Protein AF-A0A9D9GB42-F1 (afd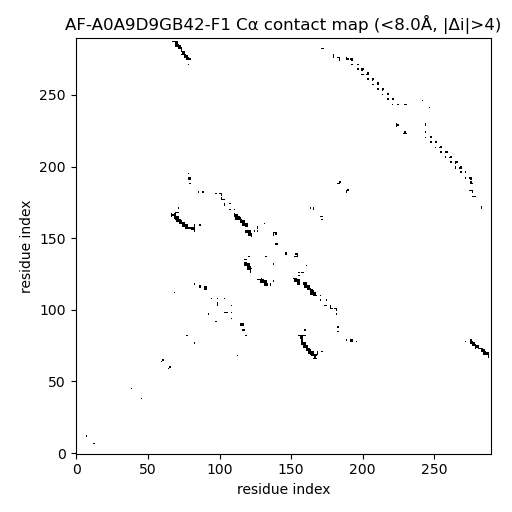b_monomer)

pLDDT: mean 78.69, std 16.22, range [30.72, 94.5]

Foldseek 3Di:
DDPPPPPQPPVNVVVVVVVVVVVVVVVVVVVVVVVVVVCVVPVVVVVVVVVVVVVVVVVCCVVPNAQQFWKKKFKKFFPFQACVVLQVCQVPDDLVVLCVVLVPDPVLSVQWPGKHKWWAWDLPLPPDGPDTCPPCPQDDPPPDPPVVVPDSGDTRRTMIMMITGGSDPVSVVVVVVSSQVVCLPDPVLQVSLVVVLVVLVVVLVVLVVVLVVLVVVLVVLVVCVVVVNFDDDPDDDDDDCPDSVNVNVVSVVSNVVSVVVSVVSVVVNVVSVCGRMDTPTDIDIDRPPD

Secondary structure (DSSP, 8-state):
---------HHHHHHHHHHHHHHHHHHHHHHHHHHHHHHHHTHHHHHHHHHHHHHHHHHHHHHHTT---EEEEEEEEE-SSSTHHHHHHHHT--HHHHHHHHT--HHHHHHEEEEEEEEEEESSSSS---EEETT-TTPPPTT-TTTTTT-S-EEEEEEEEEEEEES-GGGHHHHHHHHHHHHHT-HHHHHHHHHHHHHHHHHHHHHHHHHHHHHHHHHHHHHHHHTT------SSS------HHHHHHHHHHHHHHHHHHHHHHHHHHHHHTT-SEE--SPPEEE----

Sequence (290 aa):
MNEQRKDLGLLDLLVVCWNFLVKIFLIAIDVAAWCLRMLWQKKWVMLLCVVIALALSVLDYKKNGNTVAAKAGFAVNTYSKKPYFSIEVIRNLDMDEFAQATGLSEEEKNAIISINPYYVIDLNDDATIEFIDYKEQYKMEVDDEEAEERNYNVWATKVFYVEMNLRDKEVAPAVRQALVDYLNASPVMQTAWETNKVFVQGCIDALESEFRKIDSLQNIALNKEEAGTGFIETRRGTTSTYGSGTFIQVLSWDKNRLKEMIYEHQLTMNDLNEGPIFCNTPISYSEDTR

Radius of gyration: 37.41 Å; Cα contacts (8 Å, |Δi|>4): 290; chains: 1; bounding box: 89×80×102 Å

Structure (mmCIF, N/CA/C/O backbone):
data_AF-A0A9D9GB42-F1
#
_entry.id   AF-A0A9D9GB42-F1
#
loop_
_atom_site.group_PDB
_atom_site.id
_atom_site.type_symbol
_atom_site.label_atom_id
_atom_site.label_alt_id
_atom_site.label_comp_id
_atom_site.label_asym_id
_atom_site.label_entity_id
_atom_site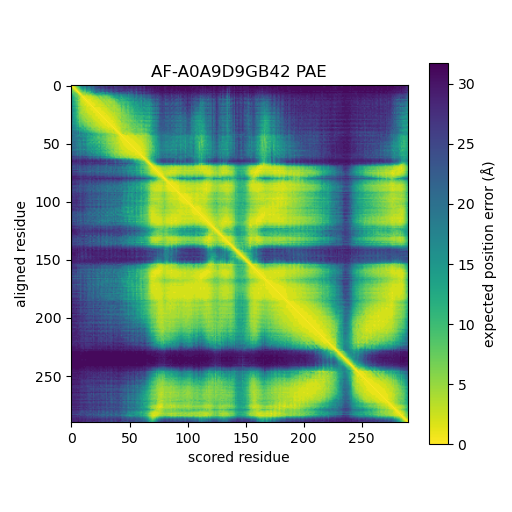.label_seq_id
_atom_site.pdbx_PDB_ins_code
_atom_site.Cartn_x
_atom_site.Cartn_y
_atom_site.Cartn_z
_atom_site.occupancy
_atom_site.B_iso_or_equiv
_atom_site.auth_seq_id
_atom_site.auth_comp_id
_atom_site.auth_asym_id
_atom_site.auth_atom_id
_atom_site.pdbx_PDB_model_num
ATOM 1 N N . MET A 1 1 ? 42.242 63.430 -36.592 1.00 42.00 1 MET A N 1
ATOM 2 C CA . MET A 1 1 ? 41.572 62.120 -36.733 1.00 42.00 1 MET A CA 1
ATOM 3 C C . MET A 1 1 ? 40.106 62.385 -37.012 1.00 42.00 1 MET A C 1
ATOM 5 O O . MET A 1 1 ? 39.378 62.655 -36.073 1.00 42.00 1 MET A O 1
ATOM 9 N N . ASN A 1 2 ? 39.695 62.402 -38.280 1.00 35.44 2 ASN A N 1
ATOM 10 C CA . ASN A 1 2 ? 38.279 62.501 -38.638 1.00 35.44 2 ASN A CA 1
ATOM 11 C C . ASN A 1 2 ? 37.856 61.153 -39.213 1.00 35.44 2 ASN A C 1
ATOM 13 O O . ASN A 1 2 ? 37.940 60.929 -40.418 1.00 35.44 2 ASN A O 1
ATOM 17 N N . GLU A 1 3 ? 37.448 60.242 -38.330 1.00 46.19 3 GLU A N 1
ATOM 18 C CA . GLU A 1 3 ? 36.622 59.107 -38.728 1.00 46.19 3 GLU A CA 1
ATOM 19 C C . GLU A 1 3 ? 35.275 59.671 -39.180 1.00 46.19 3 GLU A C 1
ATOM 21 O O . GLU A 1 3 ? 34.409 60.000 -38.370 1.00 46.19 3 GLU A O 1
ATOM 26 N N . GLN A 1 4 ? 35.106 59.828 -40.493 1.00 44.16 4 GLN A N 1
ATOM 27 C CA . GLN A 1 4 ? 33.783 59.975 -41.082 1.00 44.16 4 GLN A CA 1
ATOM 28 C C . GLN A 1 4 ? 33.030 58.663 -40.841 1.00 44.16 4 GLN A C 1
ATOM 30 O O . GLN A 1 4 ? 33.151 57.714 -41.617 1.00 44.16 4 GLN A O 1
ATOM 35 N N . ARG A 1 5 ? 32.264 58.590 -39.747 1.00 50.38 5 ARG A N 1
ATOM 36 C CA . ARG A 1 5 ? 31.228 57.568 -39.594 1.00 50.38 5 ARG A CA 1
ATOM 37 C C . ARG A 1 5 ? 30.192 57.830 -40.682 1.00 50.38 5 ARG A C 1
ATOM 39 O O . ARG A 1 5 ? 29.399 58.757 -40.587 1.00 50.38 5 ARG A O 1
ATOM 46 N N . LYS A 1 6 ? 30.277 57.056 -41.765 1.00 58.44 6 LYS A N 1
ATOM 47 C CA . LYS A 1 6 ? 29.202 56.939 -42.747 1.00 58.44 6 LYS A CA 1
ATOM 48 C C . LYS A 1 6 ? 28.018 56.324 -42.014 1.00 58.44 6 LYS A C 1
ATOM 50 O O . LYS A 1 6 ? 28.075 55.146 -41.664 1.00 58.44 6 LYS A O 1
ATOM 55 N N . ASP A 1 7 ? 26.986 57.121 -41.775 1.00 57.09 7 ASP A N 1
ATOM 56 C CA . ASP A 1 7 ? 25.695 56.620 -41.325 1.00 57.09 7 ASP A CA 1
ATOM 57 C C . ASP A 1 7 ? 25.168 55.673 -42.406 1.00 57.09 7 ASP A C 1
ATOM 59 O O . ASP A 1 7 ? 24.731 56.087 -43.481 1.00 57.09 7 ASP A O 1
ATOM 63 N N . LEU A 1 8 ? 25.318 54.374 -42.154 1.00 61.50 8 LEU A N 1
ATOM 64 C CA . LEU A 1 8 ? 24.762 53.326 -42.995 1.00 61.50 8 LEU A CA 1
ATOM 65 C C . LEU A 1 8 ? 23.243 53.445 -42.918 1.00 61.50 8 LEU A C 1
ATOM 67 O O . LEU A 1 8 ? 22.647 53.235 -41.860 1.00 61.50 8 LEU A O 1
ATOM 71 N N . GLY A 1 9 ? 22.619 53.795 -44.042 1.00 75.62 9 GLY A N 1
ATOM 72 C CA . GLY A 1 9 ? 21.169 53.790 -44.152 1.00 75.62 9 GLY A CA 1
ATOM 73 C C . GLY A 1 9 ? 20.621 52.396 -43.844 1.00 75.62 9 GLY A C 1
ATOM 74 O O . GLY A 1 9 ? 21.256 51.384 -44.145 1.00 75.62 9 GLY A O 1
ATOM 75 N N . LEU A 1 10 ? 19.418 52.332 -43.270 1.00 75.44 10 LEU A N 1
ATOM 76 C CA . LEU A 1 10 ? 18.764 51.071 -42.894 1.00 75.44 10 LEU A CA 1
ATOM 77 C C . LEU A 1 10 ? 18.701 50.067 -44.066 1.00 75.44 10 LEU A C 1
ATOM 79 O O . LEU A 1 10 ? 18.798 48.858 -43.869 1.00 75.44 10 LEU A O 1
ATOM 83 N N . LEU A 1 11 ? 18.583 50.587 -45.292 1.00 77.56 11 LEU A N 1
ATOM 84 C CA . LEU A 1 11 ? 18.568 49.810 -46.529 1.00 77.56 11 LEU A CA 1
ATOM 85 C C . LEU A 1 11 ? 19.928 49.149 -46.830 1.00 77.56 11 LEU A C 1
ATOM 87 O O . LEU A 1 11 ? 19.962 47.985 -47.218 1.00 77.56 11 LEU A O 1
ATOM 91 N N . ASP A 1 12 ? 21.042 49.850 -46.599 1.00 79.06 12 ASP A N 1
ATOM 92 C CA . ASP A 1 12 ? 22.390 49.302 -46.798 1.00 79.06 12 ASP A CA 1
ATOM 93 C C . ASP A 1 12 ? 22.703 48.225 -45.755 1.00 79.06 12 ASP A C 1
ATOM 95 O O . ASP A 1 12 ? 23.277 47.186 -46.087 1.00 79.06 12 ASP A O 1
ATOM 99 N N . LEU A 1 13 ? 22.262 48.420 -44.505 1.00 80.69 13 LEU A N 1
ATOM 100 C CA . LEU A 1 13 ? 22.374 47.400 -43.460 1.00 80.69 13 LEU A CA 1
ATOM 101 C C . LEU A 1 13 ? 21.598 46.129 -43.845 1.00 80.69 13 LEU A C 1
ATOM 103 O O . LEU A 1 13 ? 22.121 45.022 -43.722 1.00 80.69 13 LEU A O 1
ATOM 107 N N . LEU A 1 14 ? 20.378 46.284 -44.374 1.00 84.06 14 LEU A N 1
ATOM 108 C CA . LEU A 1 14 ? 19.544 45.168 -44.825 1.00 84.06 14 LEU A CA 1
ATOM 109 C C . LEU A 1 14 ? 20.206 44.387 -45.972 1.00 84.06 14 LEU A C 1
ATOM 111 O O . LEU A 1 14 ? 20.221 43.156 -45.952 1.00 84.06 14 LEU A O 1
ATOM 115 N N . VAL A 1 15 ? 20.803 45.083 -46.944 1.00 85.88 15 VAL A N 1
ATOM 116 C CA . VAL A 1 15 ? 21.516 44.457 -48.071 1.00 85.88 15 VAL A CA 1
ATOM 117 C C . VAL A 1 15 ? 22.768 43.715 -47.595 1.00 85.88 15 VAL A C 1
ATOM 119 O O . VAL A 1 15 ? 23.043 42.606 -48.058 1.00 85.88 15 VAL A O 1
ATOM 122 N N . VAL A 1 16 ? 23.513 44.273 -46.637 1.00 85.94 16 VAL A N 1
ATOM 123 C CA . VAL A 1 16 ? 24.675 43.600 -46.035 1.00 85.94 16 VAL A CA 1
ATOM 124 C C . VAL A 1 16 ? 24.248 42.341 -45.272 1.00 85.94 16 VAL A C 1
ATOM 126 O O . VAL A 1 16 ? 24.858 41.287 -45.461 1.00 85.94 16 VAL A O 1
ATOM 129 N N . CYS A 1 17 ? 23.173 42.407 -44.479 1.00 85.56 17 CYS A N 1
ATOM 130 C CA . CYS A 1 17 ? 22.618 41.247 -43.777 1.00 85.56 17 CYS A CA 1
ATOM 131 C C . CYS A 1 17 ? 22.124 40.163 -44.745 1.00 85.56 17 CYS A C 1
ATOM 133 O O . CYS A 1 17 ? 22.417 38.983 -44.546 1.00 85.56 17 CYS A O 1
ATOM 135 N N . TRP A 1 18 ? 21.431 40.546 -45.820 1.00 89.75 18 TRP A N 1
ATOM 136 C CA . TRP A 1 18 ? 20.963 39.608 -46.840 1.00 89.75 18 TRP A CA 1
ATOM 137 C C . TRP A 1 18 ? 22.128 38.907 -47.546 1.00 89.75 18 TRP A C 1
ATOM 139 O O . TRP A 1 18 ? 22.151 37.683 -47.653 1.00 89.75 18 TRP A O 1
ATOM 149 N N . ASN A 1 19 ? 23.152 39.659 -47.949 1.00 90.00 19 ASN A N 1
ATOM 150 C CA . ASN A 1 19 ? 24.344 39.092 -48.580 1.00 90.00 19 ASN A CA 1
ATOM 151 C C . ASN A 1 19 ? 25.122 38.163 -47.637 1.00 90.00 19 ASN A C 1
ATOM 153 O O . ASN A 1 19 ? 25.710 37.178 -48.088 1.00 90.00 19 ASN A O 1
ATOM 157 N N . PHE A 1 20 ? 25.127 38.451 -46.335 1.00 88.75 20 PHE A N 1
ATOM 158 C CA . PHE A 1 20 ? 25.717 37.571 -45.330 1.00 88.75 20 PHE A CA 1
ATOM 159 C C . PHE A 1 20 ? 24.925 36.263 -45.182 1.00 88.75 20 PHE A C 1
ATOM 161 O O . PHE A 1 20 ? 25.521 35.187 -45.213 1.00 88.75 20 PHE A O 1
ATOM 168 N N . LEU A 1 21 ? 23.591 36.336 -45.125 1.00 89.44 21 LEU A N 1
ATOM 169 C CA . LEU A 1 21 ? 22.714 35.160 -45.088 1.00 89.44 21 LEU A CA 1
ATOM 170 C C . LEU A 1 21 ? 22.868 34.281 -46.331 1.00 89.44 21 LEU A C 1
ATOM 172 O O . LEU A 1 21 ? 23.025 33.069 -46.207 1.00 89.44 21 LEU A O 1
ATOM 176 N N . VAL A 1 22 ? 22.890 34.881 -47.524 1.00 91.31 22 VAL A N 1
ATOM 177 C CA . VAL A 1 22 ? 23.083 34.145 -48.781 1.00 91.31 22 VAL A CA 1
ATOM 178 C C . VAL A 1 22 ? 24.444 33.448 -48.802 1.00 91.31 22 VAL A C 1
ATOM 180 O O . VAL A 1 22 ? 24.533 32.292 -49.209 1.00 91.31 22 VAL A O 1
ATOM 183 N N . LYS A 1 23 ? 25.507 34.095 -48.307 1.00 91.06 23 LYS A N 1
ATOM 184 C CA . LYS A 1 23 ? 26.829 33.461 -48.192 1.00 91.06 23 LYS A CA 1
ATOM 185 C C . LYS A 1 23 ? 26.823 32.274 -47.233 1.00 91.06 23 LYS A C 1
ATOM 187 O O . LYS A 1 23 ? 27.365 31.231 -47.583 1.00 91.06 23 LYS A O 1
ATOM 192 N N . ILE A 1 24 ? 26.199 32.407 -46.061 1.00 90.12 24 ILE A N 1
ATOM 193 C CA . ILE A 1 24 ? 26.060 31.291 -45.112 1.00 90.12 24 ILE A CA 1
ATOM 194 C C . ILE A 1 24 ? 25.290 30.137 -45.755 1.00 90.12 24 ILE A C 1
ATOM 196 O O . ILE A 1 24 ? 25.705 28.986 -45.648 1.00 90.12 24 ILE A O 1
ATOM 200 N N . PHE A 1 25 ? 24.199 30.442 -46.455 1.00 91.94 25 PHE A N 1
ATOM 201 C CA . PHE A 1 25 ? 23.380 29.440 -47.124 1.00 91.94 25 PHE A CA 1
ATOM 202 C C . PHE A 1 25 ? 24.153 28.688 -48.217 1.00 91.94 25 PHE A C 1
ATOM 204 O O . PHE A 1 25 ? 24.091 27.463 -48.282 1.00 91.94 25 PHE A O 1
ATOM 211 N N . LEU A 1 26 ? 24.941 29.393 -49.032 1.00 92.06 26 LEU A N 1
ATOM 212 C CA . LEU A 1 26 ? 25.788 28.766 -50.051 1.00 92.06 26 LEU A CA 1
ATOM 213 C C . LEU A 1 26 ? 26.872 27.874 -49.430 1.00 92.06 26 LEU A C 1
ATOM 215 O O . LEU A 1 26 ? 27.064 26.750 -49.884 1.00 92.06 26 LEU A O 1
ATOM 219 N N . ILE A 1 27 ? 27.514 28.323 -48.345 1.00 91.75 27 ILE A N 1
ATOM 220 C CA . ILE A 1 27 ? 28.483 27.504 -47.601 1.00 91.75 27 ILE A CA 1
ATOM 221 C C . ILE A 1 27 ? 27.808 26.244 -47.043 1.00 91.75 27 ILE A C 1
ATOM 223 O O . ILE A 1 27 ? 28.376 25.157 -47.121 1.00 91.75 27 ILE A O 1
ATOM 227 N N . ALA A 1 28 ? 26.588 26.363 -46.513 1.00 90.25 28 ALA A N 1
ATOM 228 C CA . ALA A 1 28 ? 25.832 25.219 -46.012 1.00 90.25 28 ALA A CA 1
ATOM 229 C C . ALA A 1 28 ? 25.520 24.203 -47.125 1.00 90.25 28 ALA A C 1
ATOM 231 O O . ALA A 1 28 ? 25.648 22.998 -46.900 1.00 90.25 28 ALA A O 1
ATOM 232 N N . ILE A 1 29 ? 25.175 24.670 -48.331 1.00 92.31 29 ILE A N 1
ATOM 233 C CA . ILE A 1 29 ? 24.977 23.804 -49.502 1.00 92.31 29 ILE A CA 1
ATOM 234 C C . ILE A 1 29 ? 26.280 23.103 -49.895 1.00 92.31 29 ILE A C 1
ATOM 236 O O . ILE A 1 29 ? 26.264 21.895 -50.131 1.00 92.31 29 ILE A O 1
ATOM 240 N N . ASP A 1 30 ? 27.405 23.817 -49.930 1.00 90.56 30 ASP A N 1
ATOM 241 C CA . ASP A 1 30 ? 28.702 23.229 -50.281 1.00 90.56 30 ASP A CA 1
ATOM 242 C C . ASP A 1 30 ? 29.147 22.176 -49.260 1.00 90.56 30 ASP A C 1
ATOM 244 O O . ASP A 1 30 ? 29.606 21.094 -49.637 1.00 90.56 30 ASP A O 1
ATOM 248 N N . VAL A 1 31 ? 28.945 22.441 -47.966 1.00 90.00 31 VAL A N 1
ATOM 249 C CA . VAL A 1 31 ? 29.202 21.467 -46.895 1.00 90.00 31 VAL A CA 1
ATOM 250 C C . VAL A 1 31 ? 28.286 20.253 -47.043 1.00 90.00 31 VAL A C 1
ATOM 252 O O . VAL A 1 31 ? 28.762 19.120 -46.977 1.00 90.00 31 VAL A O 1
ATOM 255 N N . ALA A 1 32 ? 26.992 20.454 -47.308 1.00 87.44 32 ALA A N 1
ATOM 256 C CA . ALA A 1 32 ? 26.051 19.357 -47.524 1.00 87.44 32 ALA A CA 1
ATOM 257 C C . ALA A 1 32 ? 26.438 18.504 -48.744 1.00 87.44 32 ALA A C 1
ATOM 259 O O . ALA A 1 32 ? 26.455 17.274 -48.662 1.00 87.44 32 ALA A O 1
ATOM 260 N N . ALA A 1 33 ? 26.817 19.136 -49.857 1.00 87.94 33 ALA A N 1
ATOM 261 C CA . ALA A 1 33 ? 27.277 18.456 -51.064 1.00 87.94 33 ALA A CA 1
ATOM 262 C C . ALA A 1 33 ? 28.581 17.679 -50.823 1.00 87.94 33 ALA A C 1
ATOM 264 O O . ALA A 1 33 ? 28.743 16.561 -51.320 1.00 87.94 33 ALA A O 1
ATOM 265 N N . TRP A 1 34 ? 29.504 18.238 -50.036 1.00 88.31 34 TRP A N 1
ATOM 266 C CA . TRP A 1 34 ? 30.731 17.559 -49.632 1.00 88.31 34 TRP A CA 1
ATOM 267 C C . TRP A 1 34 ? 30.446 16.340 -48.745 1.00 88.31 34 TRP A C 1
ATOM 269 O O . TRP A 1 34 ? 30.959 15.254 -49.027 1.00 88.31 34 TRP A O 1
ATOM 279 N N . CYS A 1 35 ? 29.557 16.470 -47.756 1.00 83.25 35 CYS A N 1
ATOM 280 C CA . CYS A 1 35 ? 29.091 15.359 -46.925 1.00 83.25 35 CYS A CA 1
ATOM 281 C C . CYS A 1 35 ? 28.433 14.253 -47.766 1.00 83.25 35 CYS A C 1
ATOM 283 O O . CYS A 1 35 ? 28.763 13.081 -47.602 1.00 83.25 35 CYS A O 1
ATOM 285 N N . LEU A 1 36 ? 27.573 14.608 -48.726 1.00 84.12 36 LEU A N 1
ATOM 286 C CA . LEU A 1 36 ? 26.949 13.663 -49.661 1.00 84.12 36 LEU A CA 1
ATOM 287 C C . LEU A 1 36 ? 27.983 12.912 -50.514 1.00 84.12 36 LEU A C 1
ATOM 289 O O . LEU A 1 36 ? 27.885 11.694 -50.674 1.00 84.12 36 LEU A O 1
ATOM 293 N N . ARG A 1 37 ? 29.011 13.604 -51.025 1.00 86.06 37 ARG A N 1
ATOM 294 C CA . ARG A 1 37 ? 30.109 12.957 -51.770 1.00 86.06 37 ARG A CA 1
ATOM 295 C C . ARG A 1 37 ? 30.926 12.018 -50.883 1.00 86.06 37 ARG A C 1
ATOM 297 O O . ARG A 1 37 ? 31.238 10.910 -51.318 1.00 86.06 37 ARG A O 1
ATOM 304 N N . MET A 1 38 ? 31.243 12.429 -49.655 1.00 81.75 38 MET A N 1
ATOM 305 C CA . MET A 1 38 ? 31.921 11.594 -48.652 1.00 81.75 38 MET A CA 1
ATOM 306 C C . MET A 1 38 ? 31.117 10.321 -48.348 1.00 81.75 38 MET A C 1
ATOM 308 O O . MET A 1 38 ? 31.665 9.217 -48.404 1.00 81.75 38 MET A O 1
ATOM 312 N N . LEU A 1 39 ? 29.809 10.461 -48.108 1.00 80.19 39 LEU A N 1
ATOM 313 C CA . LEU A 1 39 ? 28.895 9.343 -47.857 1.00 80.19 39 LEU A CA 1
ATOM 314 C C . LEU A 1 39 ? 28.855 8.369 -49.042 1.00 80.19 39 LEU A C 1
ATOM 316 O O . LEU A 1 39 ? 28.918 7.156 -48.845 1.00 80.19 39 LEU A O 1
ATOM 320 N N . TRP A 1 40 ? 28.832 8.884 -50.275 1.00 81.44 40 TRP A N 1
ATOM 321 C CA . TRP A 1 40 ? 28.844 8.056 -51.483 1.00 81.44 40 TRP A CA 1
ATOM 322 C C . TRP A 1 40 ? 30.159 7.288 -51.665 1.00 81.44 40 TRP A C 1
ATOM 324 O O . TRP A 1 40 ? 30.160 6.089 -51.955 1.00 81.44 40 TRP A O 1
ATOM 334 N N . GLN A 1 41 ? 31.298 7.956 -51.459 1.00 84.44 41 GLN A N 1
ATOM 335 C CA . GLN A 1 41 ? 32.620 7.329 -51.563 1.00 84.44 41 GLN A CA 1
ATOM 336 C C . GLN A 1 41 ? 32.832 6.241 -50.504 1.00 84.44 41 GLN A C 1
ATOM 338 O O . GLN A 1 41 ? 33.533 5.259 -50.753 1.00 84.44 41 GLN A O 1
ATOM 343 N N . LYS A 1 42 ? 32.208 6.388 -49.332 1.00 88.12 42 LYS A N 1
ATOM 344 C CA . LYS A 1 42 ? 32.298 5.447 -48.209 1.00 88.12 42 LYS A CA 1
ATOM 345 C C . LYS A 1 42 ? 31.008 4.646 -48.005 1.00 88.12 42 LYS A C 1
ATOM 347 O O . LYS A 1 42 ? 30.721 4.229 -46.885 1.00 88.12 42 LYS A O 1
ATOM 352 N N . LYS A 1 43 ? 30.273 4.352 -49.087 1.00 85.00 43 LYS A N 1
ATOM 353 C CA . LYS A 1 43 ? 28.995 3.609 -49.058 1.00 85.00 43 LYS A CA 1
ATOM 354 C C . LYS A 1 43 ? 29.026 2.323 -48.222 1.00 85.00 43 LYS A C 1
ATOM 356 O O . LYS A 1 43 ? 28.070 2.028 -47.517 1.00 85.00 43 LYS A O 1
ATOM 361 N N . TRP A 1 44 ? 30.142 1.595 -48.245 1.00 88.56 44 TRP A N 1
ATOM 362 C CA . TRP A 1 44 ? 30.316 0.361 -47.473 1.00 88.56 44 TRP A CA 1
ATOM 363 C C . TRP A 1 44 ? 30.458 0.595 -45.966 1.00 88.56 44 TRP A C 1
ATOM 365 O O . TRP A 1 44 ? 29.925 -0.183 -45.184 1.00 88.56 44 TRP A O 1
ATOM 375 N N . VAL A 1 45 ? 31.125 1.677 -45.554 1.00 85.88 45 VAL A N 1
ATOM 376 C CA . VAL A 1 45 ? 31.241 2.055 -44.135 1.00 85.88 45 VAL A CA 1
ATOM 377 C C . VAL A 1 45 ? 29.875 2.484 -43.604 1.00 85.88 45 VAL A C 1
ATOM 379 O O . VAL A 1 45 ? 29.476 2.062 -42.527 1.00 85.88 45 VAL A O 1
ATOM 382 N N . MET A 1 46 ? 29.124 3.252 -44.398 1.00 84.62 46 MET A N 1
ATOM 383 C CA . MET A 1 46 ? 27.752 3.644 -44.068 1.00 84.62 46 MET A CA 1
ATOM 384 C C . MET A 1 46 ? 26.833 2.427 -43.909 1.00 84.62 46 MET A C 1
ATOM 386 O O . MET A 1 46 ? 26.119 2.319 -42.918 1.00 84.62 46 MET A O 1
ATOM 390 N N . LEU A 1 47 ? 26.898 1.476 -44.846 1.00 88.50 47 LEU A N 1
ATOM 391 C CA . LEU A 1 47 ? 26.121 0.238 -44.775 1.00 88.50 47 LEU A CA 1
ATOM 392 C C . LEU A 1 47 ? 26.483 -0.578 -43.527 1.00 88.50 47 LEU A C 1
ATOM 394 O O . LEU A 1 47 ? 25.587 -1.051 -42.834 1.00 88.50 47 LEU A O 1
ATOM 398 N N . LEU A 1 48 ? 27.773 -0.679 -43.190 1.00 91.31 48 LEU A N 1
ATOM 399 C CA . LEU A 1 48 ? 28.227 -1.332 -41.962 1.00 91.31 48 LEU A CA 1
ATOM 400 C C . LEU A 1 48 ? 27.665 -0.642 -40.707 1.00 91.31 48 LEU A C 1
ATOM 402 O O . LEU A 1 48 ? 27.155 -1.324 -39.824 1.00 91.31 48 LEU A O 1
ATOM 406 N N . CYS A 1 49 ? 27.701 0.692 -40.637 1.00 88.62 49 CYS A N 1
ATOM 407 C CA . CYS A 1 49 ? 27.122 1.449 -39.524 1.00 88.62 49 CYS A CA 1
ATOM 408 C C . CYS A 1 49 ? 25.612 1.220 -39.388 1.00 88.62 49 CYS A C 1
ATOM 410 O O . CYS A 1 49 ? 25.135 1.038 -38.273 1.00 88.62 49 CYS A O 1
ATOM 412 N N . VAL A 1 50 ? 24.870 1.179 -40.500 1.00 91.44 50 VAL A N 1
ATOM 413 C CA . VAL A 1 50 ? 23.427 0.886 -40.489 1.00 91.44 50 VAL A CA 1
ATOM 414 C C . VAL A 1 50 ? 23.163 -0.530 -39.982 1.00 91.44 50 VAL A C 1
ATOM 416 O O . VAL A 1 50 ? 22.293 -0.717 -39.139 1.00 91.44 50 VAL A O 1
ATOM 419 N N . VAL A 1 51 ? 23.932 -1.525 -40.434 1.00 94.31 51 VAL A N 1
ATOM 420 C CA . VAL A 1 51 ? 23.789 -2.913 -39.963 1.00 94.31 51 VAL A CA 1
ATOM 421 C C . VAL A 1 51 ? 24.108 -3.027 -38.472 1.00 94.31 51 VAL A C 1
ATOM 423 O O . VAL A 1 51 ? 23.371 -3.691 -37.750 1.00 94.31 51 VAL A O 1
ATOM 426 N N . ILE A 1 52 ? 25.154 -2.352 -37.988 1.00 93.94 52 ILE A N 1
ATOM 427 C CA . ILE A 1 52 ? 25.490 -2.318 -36.557 1.00 93.94 52 ILE A CA 1
ATOM 428 C C . ILE A 1 52 ? 24.384 -1.621 -35.760 1.00 93.94 52 ILE A C 1
ATOM 430 O O . ILE A 1 52 ? 23.969 -2.140 -34.729 1.00 93.94 52 ILE A O 1
ATOM 434 N N . ALA A 1 53 ? 23.866 -0.488 -36.235 1.00 92.00 53 ALA A N 1
ATOM 435 C CA . ALA A 1 53 ? 22.776 0.227 -35.576 1.00 92.00 53 ALA A CA 1
ATOM 436 C C . ALA A 1 53 ? 21.495 -0.618 -35.514 1.00 92.00 53 ALA A C 1
ATOM 438 O O . ALA A 1 53 ? 20.851 -0.669 -34.471 1.00 92.00 53 ALA A O 1
ATOM 439 N N . LEU A 1 54 ? 21.161 -1.336 -36.590 1.00 92.44 54 LEU A N 1
ATOM 440 C CA . LEU A 1 54 ? 20.041 -2.278 -36.611 1.00 92.44 54 LEU A CA 1
ATOM 441 C C . LEU A 1 54 ? 20.280 -3.458 -35.666 1.00 92.44 54 LEU A C 1
ATOM 443 O O . LEU A 1 54 ? 19.374 -3.830 -34.932 1.00 92.44 54 LEU A O 1
ATOM 447 N N . ALA A 1 55 ? 21.488 -4.023 -35.631 1.00 91.31 55 ALA A N 1
ATOM 448 C CA . ALA A 1 55 ? 21.823 -5.106 -34.710 1.00 91.31 55 ALA A CA 1
ATOM 449 C C . ALA A 1 55 ? 21.717 -4.656 -33.244 1.00 91.31 55 ALA A C 1
ATOM 451 O O . ALA A 1 55 ? 21.121 -5.359 -32.433 1.00 91.31 55 ALA A O 1
ATOM 452 N N . LEU A 1 56 ? 22.231 -3.466 -32.915 1.00 89.38 56 LEU A N 1
ATOM 453 C CA . LEU A 1 56 ? 22.087 -2.865 -31.589 1.00 89.38 56 LEU A CA 1
ATOM 454 C C . LEU A 1 56 ? 20.621 -2.570 -31.264 1.00 89.38 56 LEU A C 1
ATOM 456 O O . LEU A 1 56 ? 20.185 -2.878 -30.164 1.00 89.38 56 LEU A O 1
ATOM 460 N N . SER A 1 57 ? 19.847 -2.054 -32.219 1.00 84.75 57 SER A N 1
ATOM 461 C CA . SER A 1 57 ? 18.417 -1.789 -32.043 1.00 84.75 57 SER A CA 1
ATOM 462 C C . SER A 1 57 ? 17.609 -3.071 -31.832 1.00 84.75 57 SER A C 1
ATOM 464 O O . SER A 1 57 ? 16.723 -3.087 -30.988 1.00 84.75 57 SER A O 1
ATOM 466 N N . VAL A 1 58 ? 17.931 -4.165 -32.527 1.00 85.56 58 VAL A N 1
ATOM 467 C CA . VAL A 1 58 ? 17.282 -5.472 -32.332 1.00 85.56 58 VAL A CA 1
ATOM 468 C C . VAL A 1 58 ? 17.683 -6.096 -30.998 1.00 85.56 58 VAL A C 1
ATOM 470 O O . VAL A 1 58 ? 16.843 -6.696 -30.335 1.00 85.56 58 VAL A O 1
ATOM 473 N N . LEU A 1 59 ? 18.943 -5.963 -30.579 1.00 83.38 59 LEU A N 1
ATOM 474 C CA . LEU A 1 59 ? 19.383 -6.412 -29.256 1.00 83.38 59 LEU A CA 1
ATOM 475 C C . LEU A 1 59 ? 18.698 -5.617 -28.143 1.00 83.38 59 LEU A C 1
ATOM 477 O O . LEU A 1 59 ? 18.240 -6.212 -27.171 1.00 83.38 59 LEU A O 1
ATOM 481 N N . ASP A 1 60 ? 18.582 -4.302 -28.312 1.00 78.50 60 ASP A N 1
ATOM 482 C CA . ASP A 1 60 ? 17.879 -3.431 -27.377 1.00 78.50 60 ASP A CA 1
ATOM 483 C C . ASP A 1 60 ? 16.380 -3.740 -27.355 1.00 78.50 60 ASP A C 1
ATOM 485 O O . ASP A 1 60 ? 15.812 -3.911 -26.289 1.00 78.50 60 ASP A O 1
ATOM 489 N N . TYR A 1 61 ? 15.755 -3.973 -28.510 1.00 72.31 61 TYR A N 1
ATOM 490 C CA . TYR A 1 61 ? 14.367 -4.429 -28.600 1.00 72.31 61 TYR A CA 1
ATOM 491 C C . TYR A 1 61 ? 14.170 -5.845 -28.038 1.00 72.31 61 TYR A C 1
ATOM 493 O O . TYR A 1 61 ? 13.132 -6.158 -27.483 1.00 72.31 61 TYR A O 1
ATOM 501 N N . LYS A 1 62 ? 15.150 -6.742 -28.108 1.00 68.81 62 LYS A N 1
ATOM 502 C CA . LYS A 1 62 ? 15.020 -8.058 -27.464 1.00 68.81 62 LYS A CA 1
ATOM 503 C C . LYS A 1 62 ? 15.180 -7.971 -25.942 1.00 68.81 62 LYS A C 1
ATOM 505 O O . LYS A 1 62 ? 14.634 -8.800 -25.222 1.00 68.81 62 LYS A O 1
ATOM 510 N N . LYS A 1 63 ? 15.948 -6.991 -25.460 1.00 62.47 63 LYS A N 1
ATOM 511 C CA . LYS A 1 63 ? 16.184 -6.750 -24.032 1.00 62.47 63 LYS A CA 1
ATOM 512 C C . LYS A 1 63 ? 15.072 -5.912 -23.382 1.00 62.47 63 LYS A C 1
ATOM 514 O O . LYS A 1 63 ? 14.708 -6.184 -22.243 1.00 62.47 63 LYS A O 1
ATOM 519 N N . ASN A 1 64 ? 14.543 -4.931 -24.112 1.00 56.41 64 ASN A N 1
ATOM 520 C CA . ASN A 1 64 ? 13.632 -3.885 -23.634 1.00 56.41 64 ASN A CA 1
ATOM 521 C C . ASN A 1 64 ? 12.309 -3.822 -24.419 1.00 56.41 64 ASN A C 1
ATOM 523 O O . ASN A 1 64 ? 11.394 -3.099 -24.034 1.00 56.41 64 ASN A O 1
ATOM 527 N N . GLY A 1 65 ? 12.211 -4.500 -25.561 1.00 48.62 65 GLY A N 1
ATOM 528 C CA . GLY A 1 65 ? 11.052 -4.437 -26.442 1.00 48.62 65 GLY A CA 1
ATOM 529 C C . GLY A 1 65 ? 9.926 -5.300 -25.908 1.00 48.62 65 GLY A C 1
ATOM 530 O O . GLY A 1 65 ? 10.044 -6.515 -25.767 1.00 48.62 65 GLY A O 1
ATOM 531 N N . ASN A 1 66 ? 8.821 -4.613 -25.654 1.00 50.53 66 ASN A N 1
ATOM 532 C CA . ASN A 1 66 ? 7.545 -5.125 -25.187 1.00 50.53 66 ASN A CA 1
ATOM 533 C C . ASN A 1 66 ? 7.549 -5.656 -23.761 1.00 50.53 66 ASN A C 1
ATOM 535 O O . ASN A 1 66 ? 7.273 -6.823 -23.507 1.00 50.53 66 ASN A O 1
ATOM 539 N N . THR A 1 67 ? 7.660 -4.726 -22.826 1.00 54.00 67 THR A N 1
ATOM 540 C CA . THR A 1 67 ? 6.700 -4.727 -21.726 1.00 54.00 67 THR A CA 1
ATOM 541 C C . THR A 1 67 ? 6.135 -3.324 -21.665 1.00 54.00 67 THR A C 1
ATOM 543 O O . THR A 1 67 ? 6.758 -2.432 -21.093 1.00 54.00 67 THR A O 1
ATOM 546 N N . VAL A 1 68 ? 5.005 -3.095 -22.341 1.00 56.44 68 VAL A N 1
ATOM 547 C CA . VAL A 1 68 ? 4.163 -1.949 -21.989 1.00 56.44 68 VAL A CA 1
ATOM 548 C C . VAL A 1 68 ? 3.898 -2.144 -20.507 1.00 56.44 68 VAL A C 1
ATOM 550 O O . VAL A 1 68 ? 3.266 -3.131 -20.139 1.00 56.44 68 VAL A O 1
ATOM 553 N N . ALA A 1 69 ? 4.506 -1.304 -19.671 1.00 66.12 69 ALA A N 1
ATOM 554 C CA . ALA A 1 69 ? 4.305 -1.394 -18.242 1.00 66.12 69 ALA A CA 1
ATOM 555 C C . ALA A 1 69 ? 2.821 -1.111 -18.013 1.00 66.12 69 ALA A C 1
ATOM 557 O O . ALA A 1 69 ? 2.361 0.018 -18.182 1.00 66.12 69 ALA A O 1
ATOM 558 N N . ALA A 1 70 ? 2.057 -2.155 -17.720 1.00 80.25 70 ALA A N 1
ATOM 559 C CA . ALA A 1 70 ? 0.704 -2.001 -17.251 1.00 80.25 70 ALA A CA 1
ATOM 560 C C . ALA A 1 70 ? 0.809 -1.360 -15.872 1.00 80.25 70 ALA A C 1
ATOM 562 O O . ALA A 1 70 ? 1.350 -1.953 -14.936 1.00 80.25 70 ALA A O 1
ATOM 563 N N . LYS A 1 71 ? 0.338 -0.121 -15.778 1.00 87.94 71 LYS A N 1
ATOM 564 C CA . LYS A 1 71 ? 0.197 0.578 -14.510 1.00 87.94 71 LYS A CA 1
ATOM 565 C C . LYS A 1 71 ? -1.107 0.140 -13.881 1.00 87.94 71 LYS A C 1
ATOM 567 O O . LYS A 1 71 ? -2.177 0.378 -14.446 1.00 87.94 71 LYS A O 1
ATOM 572 N N . ALA A 1 72 ? -0.990 -0.528 -12.746 1.00 89.94 72 ALA A N 1
ATOM 573 C CA . ALA A 1 72 ? -2.102 -0.996 -11.945 1.00 89.94 72 ALA A CA 1
ATOM 574 C C . ALA A 1 72 ? -2.079 -0.275 -10.598 1.00 89.94 72 ALA A C 1
ATOM 576 O O . ALA A 1 72 ? -1.063 -0.272 -9.912 1.00 89.94 72 ALA A O 1
ATOM 577 N N . GLY A 1 73 ? -3.193 0.333 -10.223 1.00 90.38 73 GLY A N 1
ATOM 578 C CA . GLY A 1 73 ? -3.333 1.111 -9.006 1.00 90.38 73 GLY A CA 1
ATOM 579 C C . GLY A 1 73 ? -4.440 0.588 -8.111 1.00 90.38 73 GLY A C 1
ATOM 580 O O . GLY A 1 73 ? -5.472 0.135 -8.602 1.00 90.38 73 GLY A O 1
ATOM 581 N N . PHE A 1 74 ? -4.252 0.644 -6.798 1.00 91.12 74 PHE A N 1
ATOM 582 C CA . PHE A 1 74 ? -5.311 0.340 -5.837 1.00 91.12 74 PHE A CA 1
ATOM 583 C C . PHE A 1 74 ? -5.047 1.026 -4.501 1.00 91.12 74 PHE A C 1
ATOM 585 O O . PHE A 1 74 ? -3.917 1.380 -4.167 1.00 91.12 74 PHE A O 1
ATOM 592 N N . ALA A 1 75 ? -6.109 1.211 -3.730 1.00 89.94 75 ALA A N 1
ATOM 593 C CA . ALA A 1 75 ? -6.030 1.774 -2.397 1.00 89.94 75 ALA A CA 1
ATOM 594 C C . ALA A 1 75 ? -6.064 0.688 -1.335 1.00 89.94 75 ALA A C 1
ATOM 596 O O . ALA A 1 75 ? -6.836 -0.271 -1.426 1.00 89.94 75 ALA A O 1
ATOM 597 N N . VAL A 1 76 ? -5.251 0.893 -0.312 1.00 89.50 76 VAL A N 1
ATOM 598 C CA . VAL A 1 76 ? -5.068 -0.016 0.804 1.00 89.50 76 VAL A CA 1
ATOM 599 C C . VAL A 1 76 ? -5.502 0.689 2.072 1.00 89.50 76 VAL A C 1
ATOM 601 O O . VAL A 1 76 ? -5.021 1.780 2.385 1.00 89.50 76 VAL A O 1
ATOM 604 N N . ASN A 1 77 ? -6.397 0.041 2.805 1.00 87.94 77 ASN A N 1
ATOM 605 C CA . ASN A 1 77 ? -6.816 0.497 4.115 1.00 87.94 77 ASN A CA 1
ATOM 606 C C . ASN A 1 77 ? -5.921 -0.129 5.187 1.00 87.94 77 ASN A C 1
ATOM 608 O O . ASN A 1 77 ? -5.543 -1.299 5.101 1.00 87.94 77 ASN A O 1
ATOM 612 N N . THR A 1 78 ? -5.596 0.653 6.209 1.00 85.12 78 THR A N 1
ATOM 613 C CA . THR A 1 78 ? -4.811 0.234 7.366 1.00 85.12 78 THR A CA 1
ATOM 614 C C . THR A 1 78 ? -5.428 0.754 8.650 1.00 85.12 78 THR A C 1
ATOM 616 O O . THR A 1 78 ? -5.828 1.912 8.751 1.00 85.12 78 THR A O 1
ATOM 619 N N . TYR A 1 79 ? -5.446 -0.100 9.671 1.00 75.44 79 TYR A N 1
ATOM 620 C CA . TYR A 1 79 ? -5.823 0.303 11.027 1.00 75.44 79 TYR A CA 1
ATOM 621 C C . TYR A 1 79 ? -4.633 0.747 11.878 1.00 75.44 79 TYR A C 1
ATOM 623 O O . TYR A 1 79 ? -4.798 1.031 13.064 1.00 75.44 79 TYR A O 1
ATOM 631 N N . SER A 1 80 ? -3.425 0.824 11.315 1.00 67.88 80 SER A N 1
ATOM 632 C CA . SER A 1 80 ? -2.302 1.445 12.015 1.00 67.88 80 SER A CA 1
ATOM 633 C C . SER A 1 80 ? -2.508 2.962 12.069 1.00 67.88 80 SER A C 1
ATOM 635 O O . SER A 1 80 ? -2.963 3.559 11.102 1.00 67.88 80 SER A O 1
ATOM 637 N N . LYS A 1 81 ? -2.175 3.603 13.201 1.00 59.59 81 LYS A N 1
ATOM 638 C CA . LYS A 1 81 ? -2.431 5.042 13.438 1.00 59.59 81 LYS A CA 1
ATOM 639 C C . LYS A 1 81 ? -1.847 5.985 12.372 1.00 59.59 81 LYS A C 1
ATOM 641 O O . LYS A 1 81 ? -2.213 7.155 12.371 1.00 59.59 81 LYS A O 1
ATOM 646 N N . LYS A 1 82 ? -0.930 5.509 11.521 1.00 68.50 82 LYS A N 1
ATOM 647 C CA . LYS A 1 82 ? -0.411 6.207 10.339 1.00 68.50 82 LYS A CA 1
ATOM 648 C C . LYS A 1 82 ? -0.010 5.174 9.279 1.00 68.50 82 LYS A C 1
ATOM 650 O O . LYS A 1 82 ? 0.710 4.235 9.631 1.00 68.50 82 LYS A O 1
ATOM 655 N N . PRO A 1 83 ? -0.315 5.389 7.984 1.00 77.38 83 PRO A N 1
ATOM 656 C CA . PRO A 1 83 ? 0.095 4.475 6.917 1.00 77.38 83 PRO A CA 1
ATOM 657 C C . PRO A 1 83 ? 1.616 4.427 6.718 1.00 77.38 83 PRO A C 1
ATOM 659 O O . PRO A 1 83 ? 2.111 3.520 6.055 1.00 77.38 83 PRO A O 1
ATOM 662 N N . TYR A 1 84 ? 2.356 5.357 7.336 1.00 80.94 84 TYR A N 1
ATOM 663 C CA . TYR A 1 84 ? 3.813 5.481 7.294 1.00 80.94 84 TYR A CA 1
ATOM 664 C C . TYR A 1 84 ? 4.551 4.141 7.398 1.00 80.94 84 TYR A C 1
ATOM 666 O O . TYR A 1 84 ? 5.410 3.858 6.573 1.00 80.94 84 TYR A O 1
ATOM 674 N N . PHE A 1 85 ? 4.209 3.291 8.374 1.00 81.88 85 PHE A N 1
ATOM 675 C CA . PHE A 1 85 ? 4.917 2.018 8.537 1.00 81.88 85 PHE A CA 1
ATOM 676 C C . PHE A 1 85 ? 4.667 1.071 7.360 1.00 81.88 85 PHE A C 1
ATOM 678 O O . PHE A 1 85 ? 5.607 0.477 6.844 1.00 81.88 85 PHE A O 1
ATOM 685 N N . SER A 1 86 ? 3.417 0.954 6.908 1.00 87.94 86 SER A N 1
ATOM 686 C CA . SER A 1 86 ? 3.062 0.108 5.760 1.00 87.94 86 SER A CA 1
ATOM 687 C C . SER A 1 86 ? 3.744 0.606 4.487 1.00 87.94 86 SER A C 1
ATOM 689 O O . SER A 1 86 ? 4.306 -0.179 3.732 1.00 87.94 86 SER A O 1
ATOM 691 N N . ILE A 1 87 ? 3.769 1.925 4.292 1.00 89.31 87 ILE A N 1
ATOM 692 C CA . ILE A 1 87 ? 4.454 2.584 3.180 1.00 89.31 87 ILE A CA 1
ATOM 693 C C . ILE A 1 87 ? 5.961 2.299 3.221 1.00 89.31 87 ILE A C 1
ATOM 695 O O . ILE A 1 87 ? 6.531 1.920 2.202 1.00 89.31 87 ILE A O 1
ATOM 699 N N . GLU A 1 88 ? 6.610 2.416 4.380 1.00 88.00 88 GLU A N 1
ATOM 700 C CA . GLU A 1 88 ? 8.040 2.117 4.520 1.00 88.00 88 GLU A CA 1
ATOM 701 C C . GLU A 1 88 ? 8.363 0.632 4.310 1.00 88.00 88 GLU A C 1
ATOM 703 O O . GLU A 1 88 ? 9.384 0.314 3.700 1.00 88.00 88 GLU A O 1
ATOM 708 N N . VAL A 1 89 ? 7.490 -0.289 4.731 1.00 88.69 89 VAL A N 1
ATOM 709 C CA . VAL A 1 89 ? 7.658 -1.722 4.433 1.00 88.69 89 VAL A CA 1
ATOM 710 C C . VAL A 1 89 ? 7.630 -1.971 2.925 1.00 88.69 89 VAL A C 1
ATOM 712 O O . VAL A 1 89 ? 8.471 -2.705 2.419 1.00 88.69 89 VAL A O 1
ATOM 715 N N . ILE A 1 90 ? 6.712 -1.333 2.194 1.00 91.81 90 ILE A N 1
ATOM 716 C CA . ILE A 1 90 ? 6.617 -1.491 0.735 1.00 91.81 90 ILE A CA 1
ATOM 717 C C . ILE A 1 90 ? 7.809 -0.822 0.026 1.00 91.81 90 ILE A C 1
ATOM 719 O O . ILE A 1 90 ? 8.332 -1.368 -0.940 1.00 91.81 90 ILE A O 1
ATOM 723 N N . ARG A 1 91 ? 8.284 0.339 0.498 1.00 91.38 91 ARG A N 1
ATOM 724 C CA . ARG A 1 91 ? 9.461 1.026 -0.082 1.00 91.38 91 ARG A CA 1
ATOM 725 C C . ARG A 1 91 ? 10.739 0.212 0.020 1.00 91.38 91 ARG A C 1
ATOM 727 O O . ARG A 1 91 ? 11.566 0.261 -0.884 1.00 91.38 91 ARG A O 1
ATOM 734 N N . ASN A 1 92 ? 10.893 -0.501 1.129 1.00 90.00 92 ASN A N 1
ATOM 735 C CA . ASN A 1 92 ? 12.056 -1.332 1.411 1.00 90.00 92 ASN A CA 1
ATOM 736 C C . ASN A 1 92 ? 11.803 -2.810 1.069 1.00 90.00 92 ASN A C 1
ATOM 738 O O . ASN A 1 92 ? 12.524 -3.678 1.556 1.00 90.00 92 ASN A O 1
ATOM 742 N N . LEU A 1 93 ? 10.769 -3.099 0.270 1.00 90.94 93 LEU A N 1
ATOM 743 C CA . LEU A 1 93 ? 10.367 -4.455 -0.073 1.00 90.94 93 LEU A CA 1
ATOM 744 C C . LEU A 1 93 ? 11.433 -5.127 -0.941 1.00 90.94 93 LEU A C 1
ATOM 746 O O . LEU A 1 93 ? 11.671 -4.727 -2.083 1.00 90.94 93 LEU A O 1
ATOM 750 N N . ASP A 1 94 ? 12.038 -6.183 -0.408 1.00 91.56 94 ASP A N 1
ATOM 751 C CA . ASP A 1 94 ? 12.865 -7.089 -1.191 1.00 91.56 94 ASP A CA 1
ATOM 752 C C . ASP A 1 94 ? 11.960 -8.051 -1.974 1.00 91.56 94 ASP A C 1
ATOM 754 O O . ASP A 1 94 ? 11.119 -8.742 -1.400 1.00 91.56 94 ASP A O 1
ATOM 758 N N . MET A 1 95 ? 12.097 -8.071 -3.302 1.00 89.00 95 MET A N 1
ATOM 759 C CA . MET A 1 95 ? 11.211 -8.856 -4.170 1.00 89.00 95 MET A CA 1
ATOM 760 C C . MET A 1 95 ? 11.440 -10.368 -4.057 1.00 89.00 95 MET A C 1
ATOM 762 O O . MET A 1 95 ? 10.513 -11.133 -4.328 1.00 89.00 95 MET A O 1
ATOM 766 N N . ASP A 1 96 ? 12.640 -10.812 -3.669 1.00 89.06 96 ASP A N 1
ATOM 767 C CA . ASP A 1 96 ? 12.931 -12.232 -3.467 1.00 89.06 96 ASP A CA 1
ATOM 768 C C . ASP A 1 96 ? 12.284 -12.716 -2.163 1.00 89.06 96 ASP A C 1
ATOM 770 O O . ASP A 1 96 ? 11.580 -13.730 -2.162 1.00 89.06 96 ASP A O 1
ATOM 774 N N . GLU A 1 97 ? 12.452 -11.955 -1.077 1.00 89.94 97 GLU A N 1
ATOM 775 C CA . GLU A 1 97 ? 11.798 -12.221 0.209 1.00 89.94 97 GLU A CA 1
ATOM 776 C C . GLU A 1 97 ? 10.272 -12.160 0.079 1.00 89.94 97 GLU A C 1
ATOM 778 O O . GLU A 1 97 ? 9.571 -13.066 0.531 1.00 89.94 97 GLU A O 1
ATOM 783 N N . PHE A 1 98 ? 9.754 -11.132 -0.597 1.00 91.62 98 PHE A N 1
ATOM 784 C CA . PHE A 1 98 ? 8.327 -10.957 -0.841 1.00 91.62 98 PHE A CA 1
ATOM 785 C C . PHE A 1 98 ? 7.722 -12.143 -1.594 1.00 91.62 98 PHE A C 1
ATOM 787 O O . PHE A 1 98 ? 6.712 -12.701 -1.157 1.00 91.62 98 PHE A O 1
ATOM 794 N N . ALA A 1 99 ? 8.341 -12.564 -2.701 1.00 90.44 99 ALA A N 1
ATOM 795 C CA . ALA A 1 99 ? 7.851 -13.692 -3.486 1.00 90.44 99 ALA A CA 1
ATOM 796 C C . ALA A 1 99 ? 7.893 -15.002 -2.686 1.00 90.44 99 ALA A C 1
ATOM 798 O O . ALA A 1 99 ? 6.937 -15.775 -2.721 1.00 90.44 99 ALA A O 1
ATOM 799 N N . GLN A 1 100 ? 8.956 -15.227 -1.905 1.00 90.38 100 GLN A N 1
ATOM 800 C CA . GLN A 1 100 ? 9.066 -16.406 -1.047 1.00 90.38 100 GLN A CA 1
ATOM 801 C C . GLN A 1 100 ? 8.012 -16.414 0.069 1.00 90.38 100 GLN A C 1
ATOM 803 O O . GLN A 1 100 ? 7.417 -17.458 0.341 1.00 90.38 100 GLN A O 1
ATOM 808 N N . ALA A 1 101 ? 7.780 -15.270 0.714 1.00 90.69 101 ALA A N 1
ATOM 809 C CA . ALA A 1 101 ? 6.832 -15.137 1.816 1.00 90.69 101 ALA A CA 1
ATOM 810 C C . ALA A 1 101 ? 5.374 -15.293 1.362 1.00 90.69 101 ALA A C 1
ATOM 812 O O . ALA A 1 101 ? 4.547 -15.808 2.113 1.00 90.69 101 ALA A O 1
ATOM 813 N N . THR A 1 102 ? 5.063 -14.867 0.138 1.00 91.56 102 THR A N 1
ATOM 814 C CA . THR A 1 102 ? 3.699 -14.879 -0.417 1.00 91.56 102 THR A CA 1
ATOM 815 C C . THR A 1 102 ? 3.411 -16.077 -1.316 1.00 91.56 102 THR A C 1
ATOM 817 O O . THR A 1 102 ? 2.253 -16.351 -1.622 1.00 91.56 102 THR A O 1
ATOM 820 N N . GLY A 1 103 ? 4.444 -16.820 -1.721 1.00 91.31 103 GLY A N 1
ATOM 821 C CA . GLY A 1 103 ? 4.313 -17.965 -2.618 1.00 91.31 103 GLY A CA 1
ATOM 822 C C . GLY A 1 103 ? 4.069 -17.587 -4.081 1.00 91.31 103 GLY A C 1
ATOM 823 O O . GLY A 1 103 ? 3.586 -18.431 -4.836 1.00 91.31 103 GLY A O 1
ATOM 824 N N . LEU A 1 104 ? 4.392 -16.352 -4.486 1.00 92.12 104 LEU A N 1
ATOM 825 C CA . LEU A 1 104 ? 4.339 -15.942 -5.890 1.00 92.12 104 LEU A CA 1
ATOM 826 C C . LEU A 1 104 ? 5.272 -16.814 -6.735 1.00 92.12 104 LEU A C 1
ATOM 828 O O . LEU A 1 104 ? 6.408 -17.106 -6.353 1.00 92.12 104 LEU A O 1
ATOM 832 N N . SER A 1 105 ? 4.799 -17.213 -7.912 1.00 91.81 105 SER A N 1
ATOM 833 C CA . SER A 1 105 ? 5.625 -17.937 -8.873 1.00 91.81 105 SER A CA 1
ATOM 834 C C . SER A 1 105 ? 6.739 -17.044 -9.428 1.00 91.81 105 SER A C 1
ATOM 836 O O . SER A 1 105 ? 6.630 -15.817 -9.473 1.00 91.81 105 SER A O 1
ATOM 838 N N . GLU A 1 106 ? 7.815 -17.661 -9.920 1.00 88.38 106 GLU A N 1
ATOM 839 C CA . GLU A 1 106 ? 8.895 -16.917 -10.580 1.00 88.38 106 GLU A CA 1
ATOM 840 C C . GLU A 1 106 ? 8.395 -16.142 -11.810 1.00 88.38 106 GLU A C 1
ATOM 842 O O . GLU A 1 106 ? 8.921 -15.077 -12.118 1.00 88.38 106 GLU A O 1
ATOM 847 N N . GLU A 1 107 ? 7.367 -16.628 -12.509 1.00 87.44 107 GLU A N 1
ATOM 848 C CA . GLU A 1 107 ? 6.762 -15.903 -13.632 1.00 87.44 107 GLU A CA 1
ATOM 849 C C . GLU A 1 107 ? 6.070 -14.617 -13.161 1.00 87.44 107 GLU A C 1
ATOM 851 O O . GLU A 1 107 ? 6.331 -13.545 -13.712 1.00 87.44 107 GLU A O 1
ATOM 856 N N . GLU A 1 108 ? 5.260 -14.696 -12.102 1.00 90.31 108 GLU A N 1
ATOM 857 C CA . GLU A 1 108 ? 4.559 -13.539 -11.532 1.00 90.31 108 GLU A CA 1
ATOM 858 C C . GLU A 1 108 ? 5.537 -12.520 -10.944 1.00 90.31 108 GLU A C 1
ATOM 860 O O . GLU A 1 108 ? 5.424 -11.324 -11.206 1.00 90.31 108 GLU A O 1
ATOM 865 N N . LYS A 1 109 ? 6.553 -12.990 -10.217 1.00 90.81 109 LYS A N 1
ATOM 866 C CA . LYS A 1 109 ? 7.630 -12.153 -9.681 1.00 90.81 109 LYS A CA 1
ATOM 867 C C . LYS A 1 109 ? 8.378 -11.416 -10.789 1.00 90.81 109 LYS A C 1
ATOM 869 O O . LYS A 1 109 ? 8.571 -10.207 -10.704 1.00 90.81 109 LYS A O 1
ATOM 874 N N . ASN A 1 110 ? 8.772 -12.116 -11.855 1.00 89.38 110 ASN A N 1
ATOM 875 C CA . ASN A 1 110 ? 9.477 -11.500 -12.981 1.00 89.38 110 ASN A CA 1
ATOM 876 C C . ASN A 1 110 ? 8.590 -10.530 -13.777 1.00 89.38 110 ASN A C 1
ATOM 878 O O . ASN A 1 110 ? 9.115 -9.664 -14.485 1.00 89.38 110 ASN A O 1
ATOM 882 N N . ALA A 1 111 ? 7.264 -10.650 -13.665 1.00 89.50 111 ALA A N 1
ATOM 883 C CA . ALA A 1 111 ? 6.324 -9.692 -14.227 1.00 89.50 111 ALA A CA 1
ATOM 884 C C . ALA A 1 111 ? 6.263 -8.377 -13.431 1.00 89.50 111 ALA A C 1
ATOM 886 O O . ALA A 1 111 ? 5.844 -7.365 -13.992 1.00 89.50 111 ALA A O 1
ATOM 887 N N . ILE A 1 112 ? 6.715 -8.336 -12.176 1.00 90.81 112 ILE A N 1
ATOM 888 C CA . ILE A 1 112 ? 6.743 -7.113 -11.366 1.00 90.81 112 ILE A CA 1
ATOM 889 C C . ILE A 1 112 ? 7.954 -6.259 -11.765 1.00 90.81 112 ILE A C 1
ATOM 891 O O . ILE A 1 112 ? 9.100 -6.696 -11.690 1.00 90.81 112 ILE A O 1
ATOM 895 N N . ILE A 1 113 ? 7.711 -5.018 -12.197 1.00 89.75 113 ILE A N 1
ATOM 896 C CA . ILE A 1 113 ? 8.768 -4.029 -12.470 1.00 89.75 113 ILE A CA 1
ATOM 897 C C . ILE A 1 113 ? 9.031 -3.199 -11.212 1.00 89.75 113 ILE A C 1
ATOM 899 O O . ILE A 1 113 ? 10.181 -3.003 -10.830 1.00 89.75 113 ILE A O 1
ATOM 903 N N . SER A 1 114 ? 7.970 -2.697 -10.576 1.00 91.00 114 SER A N 1
ATOM 904 C CA . SER A 1 114 ? 8.058 -1.961 -9.313 1.00 91.00 114 SER A CA 1
ATOM 905 C C . SER A 1 114 ? 6.720 -1.952 -8.583 1.00 91.00 114 SER A C 1
ATOM 907 O O . SER A 1 114 ? 5.670 -1.960 -9.226 1.00 91.00 114 SER A O 1
ATOM 909 N N . ILE A 1 115 ? 6.766 -1.828 -7.259 1.00 93.94 115 ILE A N 1
ATOM 910 C CA . ILE A 1 115 ? 5.609 -1.564 -6.398 1.00 93.94 115 ILE A CA 1
ATOM 911 C C . ILE A 1 115 ? 5.930 -0.291 -5.616 1.00 93.94 115 ILE A C 1
ATOM 913 O O . ILE A 1 115 ? 6.897 -0.261 -4.862 1.00 93.94 115 ILE A O 1
ATOM 917 N N . ASN A 1 116 ? 5.151 0.766 -5.826 1.00 94.12 116 ASN A N 1
ATOM 918 C CA . ASN A 1 116 ? 5.396 2.085 -5.257 1.00 94.12 116 ASN A CA 1
ATOM 919 C C . ASN A 1 116 ? 4.206 2.514 -4.389 1.00 94.12 116 ASN A C 1
ATOM 921 O O . ASN A 1 116 ? 3.086 2.616 -4.895 1.00 94.12 116 ASN A O 1
ATOM 925 N N . PRO A 1 117 ? 4.424 2.781 -3.094 1.00 93.81 117 PRO A N 1
ATOM 926 C CA . PRO A 1 117 ? 3.391 3.279 -2.202 1.00 93.81 117 PRO A CA 1
ATOM 927 C C . PRO A 1 117 ? 3.381 4.816 -2.158 1.00 93.81 117 PRO A C 1
ATOM 929 O O . PRO A 1 117 ? 4.431 5.465 -2.116 1.00 93.81 117 PRO A O 1
ATOM 932 N N . TYR A 1 118 ? 2.186 5.392 -2.089 1.00 91.56 118 TYR A N 1
ATOM 933 C CA . TYR A 1 118 ? 1.936 6.830 -2.063 1.00 91.56 118 TYR A CA 1
ATOM 934 C C . TYR A 1 118 ? 0.928 7.197 -0.980 1.00 91.56 118 TYR A C 1
ATOM 936 O O . TYR A 1 118 ? -0.010 6.451 -0.696 1.00 91.56 118 TYR A O 1
ATOM 944 N N . TYR A 1 119 ? 1.105 8.381 -0.400 1.00 88.75 119 TYR A N 1
ATOM 945 C CA . TYR A 1 119 ? 0.129 8.943 0.524 1.00 88.75 119 TYR A CA 1
ATOM 946 C C . TYR A 1 119 ? -1.099 9.434 -0.243 1.00 88.75 119 TYR A C 1
ATOM 948 O O . TYR A 1 119 ? -1.001 9.921 -1.372 1.00 88.75 119 TYR A O 1
ATOM 956 N N . VAL A 1 120 ? -2.258 9.300 0.387 1.00 86.81 120 VAL A N 1
ATOM 957 C CA . VAL A 1 120 ? -3.519 9.866 -0.094 1.00 86.81 120 VAL A CA 1
ATOM 958 C C . VAL A 1 120 ? -3.806 11.122 0.714 1.00 86.81 120 VAL A C 1
ATOM 960 O O . VAL A 1 120 ? -3.496 11.167 1.901 1.00 86.81 120 VAL A O 1
ATOM 963 N N . ILE A 1 121 ? -4.366 12.137 0.071 1.00 81.50 121 ILE A N 1
ATOM 964 C CA . ILE A 1 121 ? -4.896 13.330 0.726 1.00 81.50 121 ILE A CA 1
ATOM 965 C C . ILE A 1 121 ? -6.399 13.133 0.868 1.00 81.50 121 ILE A C 1
ATOM 967 O O . ILE A 1 121 ? -7.069 12.793 -0.111 1.00 81.50 121 ILE A O 1
ATOM 971 N N . ASP A 1 122 ? -6.884 13.360 2.080 1.00 73.56 122 ASP A N 1
ATOM 972 C CA . ASP A 1 122 ? -8.294 13.300 2.440 1.00 73.56 122 ASP A CA 1
ATOM 973 C C . ASP A 1 122 ? -8.668 14.645 3.072 1.00 73.56 122 ASP A C 1
ATOM 975 O O . ASP A 1 122 ? -8.201 14.969 4.166 1.00 73.56 122 ASP A O 1
ATOM 979 N N . LEU A 1 123 ? -9.427 15.474 2.346 1.00 70.56 123 LEU A N 1
ATOM 980 C CA . LEU A 1 123 ? -9.800 16.814 2.809 1.00 70.56 123 LEU A CA 1
ATOM 981 C C . LEU A 1 123 ? -10.918 16.783 3.860 1.00 70.56 123 LEU A C 1
ATOM 983 O O . LEU A 1 123 ? -11.072 17.757 4.598 1.00 70.56 123 LEU A O 1
ATOM 987 N N . ASN A 1 124 ? -11.707 15.703 3.920 1.00 67.19 124 ASN A N 1
ATOM 988 C CA . ASN A 1 124 ? -12.908 15.617 4.758 1.00 67.19 124 ASN A CA 1
ATOM 989 C C . ASN A 1 124 ? -12.782 14.612 5.916 1.00 67.19 124 ASN A C 1
ATOM 991 O O . ASN A 1 124 ? -13.727 14.490 6.694 1.00 67.19 124 ASN A O 1
ATOM 995 N N . ASP A 1 125 ? -11.648 13.911 6.029 1.00 66.88 125 ASP A N 1
ATOM 996 C CA . ASP A 1 125 ? -11.440 12.772 6.942 1.00 66.88 125 ASP A CA 1
ATOM 997 C C . ASP A 1 125 ? -12.537 11.698 6.784 1.00 66.88 125 ASP A C 1
ATOM 999 O O . ASP A 1 125 ? -12.959 11.048 7.743 1.00 66.88 125 ASP A O 1
ATOM 1003 N N . ASP A 1 126 ? -13.044 11.535 5.557 1.00 65.94 126 ASP A N 1
ATOM 1004 C CA . ASP A 1 126 ? -14.110 10.583 5.225 1.00 65.94 126 ASP A CA 1
ATOM 1005 C C . ASP A 1 126 ? -13.577 9.280 4.601 1.00 65.94 126 ASP A C 1
ATOM 1007 O O . ASP A 1 126 ? -14.353 8.410 4.196 1.00 65.94 126 ASP A O 1
ATOM 1011 N N . ALA A 1 127 ? -12.248 9.127 4.564 1.00 63.50 127 ALA A N 1
ATOM 1012 C CA . ALA A 1 127 ? -11.507 8.035 3.945 1.00 63.50 127 ALA A CA 1
ATOM 1013 C C . ALA A 1 127 ? -11.738 7.889 2.427 1.00 63.50 127 ALA A C 1
ATOM 1015 O O . ALA A 1 127 ? -11.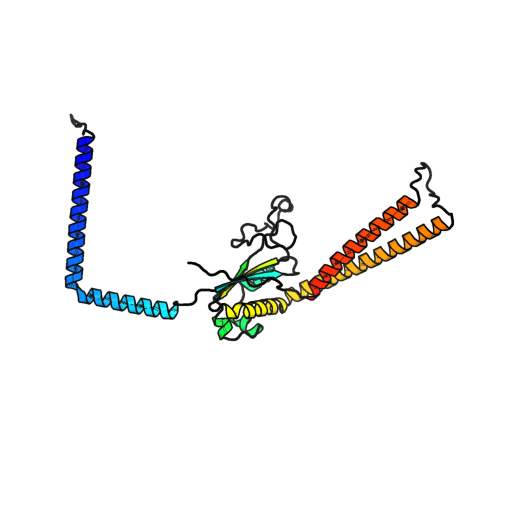378 6.861 1.839 1.00 63.50 127 ALA A O 1
ATOM 1016 N N . THR A 1 128 ? -12.292 8.909 1.766 1.00 69.31 128 THR A N 1
ATOM 1017 C CA . THR A 1 128 ? -12.430 8.956 0.309 1.00 69.31 128 THR A CA 1
ATOM 1018 C C . THR A 1 128 ? -11.151 9.490 -0.323 1.00 69.31 128 THR A C 1
ATOM 1020 O O . THR A 1 128 ? -10.561 10.480 0.097 1.00 69.31 128 THR A O 1
ATOM 1023 N N . ILE A 1 129 ? -10.705 8.826 -1.387 1.00 73.62 129 ILE A N 1
ATOM 1024 C CA . ILE A 1 129 ? -9.493 9.217 -2.109 1.00 73.62 129 ILE A CA 1
ATOM 1025 C C . ILE A 1 129 ? -9.831 10.384 -3.030 1.00 73.62 129 ILE A C 1
ATOM 1027 O O . ILE A 1 129 ? -10.407 10.186 -4.101 1.00 73.62 129 ILE A O 1
ATOM 1031 N N . GLU A 1 130 ? -9.439 11.589 -2.637 1.00 75.81 130 GLU A N 1
ATOM 1032 C CA . GLU A 1 130 ? -9.604 12.779 -3.473 1.00 75.81 130 GLU A CA 1
ATOM 1033 C C . GLU A 1 130 ? -8.354 13.034 -4.320 1.00 75.81 130 GLU A C 1
ATOM 1035 O O . GLU A 1 130 ? -8.449 13.233 -5.534 1.00 75.81 130 GLU A O 1
ATOM 1040 N N . PHE A 1 131 ? -7.167 12.965 -3.703 1.00 82.62 131 PHE A N 1
ATOM 1041 C CA . PHE A 1 131 ? -5.886 13.163 -4.384 1.00 82.62 131 PHE A CA 1
ATOM 1042 C C . PHE A 1 131 ? -4.808 12.191 -3.895 1.00 82.62 131 PHE A C 1
ATOM 1044 O O . PHE A 1 131 ? -4.749 11.829 -2.723 1.00 82.62 131 PHE A O 1
ATOM 1051 N N . ILE A 1 132 ? -3.911 11.800 -4.804 1.00 85.81 132 ILE A N 1
ATOM 1052 C CA . ILE A 1 132 ? -2.730 10.983 -4.494 1.00 85.81 132 ILE A CA 1
ATOM 1053 C C . ILE A 1 132 ? -1.502 11.895 -4.496 1.00 85.81 132 ILE A C 1
ATOM 1055 O O . ILE A 1 132 ? -1.210 12.561 -5.495 1.00 85.81 132 ILE A O 1
ATOM 1059 N N . ASP A 1 133 ? -0.765 11.917 -3.389 1.00 85.44 133 ASP A N 1
ATOM 1060 C CA . ASP A 1 133 ? 0.439 12.726 -3.223 1.00 85.44 133 ASP A CA 1
ATOM 10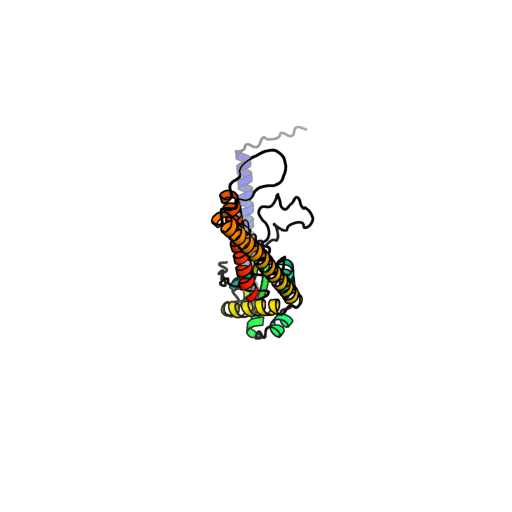61 C C . ASP A 1 133 ? 1.685 11.973 -3.715 1.00 85.44 133 ASP A C 1
ATOM 1063 O O . ASP A 1 133 ? 2.487 11.447 -2.941 1.00 85.44 133 ASP A O 1
ATOM 1067 N N . TYR A 1 134 ? 1.864 11.933 -5.039 1.00 85.19 134 TYR A N 1
ATOM 1068 C CA . TYR A 1 134 ? 3.003 11.259 -5.681 1.00 85.19 134 TYR A CA 1
ATOM 1069 C C . TYR A 1 134 ? 4.378 11.837 -5.310 1.00 85.19 134 TYR A C 1
ATOM 1071 O O . TYR A 1 134 ? 5.401 11.207 -5.581 1.00 85.19 134 TYR A O 1
ATOM 1079 N N . LYS A 1 135 ? 4.424 13.060 -4.766 1.00 84.38 135 LYS A N 1
ATOM 1080 C CA . LYS A 1 135 ? 5.661 13.809 -4.495 1.00 84.38 135 LYS A CA 1
ATOM 1081 C C . LYS A 1 135 ? 5.880 14.107 -3.011 1.00 84.38 135 LYS A C 1
ATOM 1083 O O . LYS A 1 135 ? 6.844 14.802 -2.698 1.00 84.38 135 LYS A O 1
ATOM 1088 N N . GLU A 1 136 ? 5.009 13.616 -2.132 1.00 81.62 136 GLU A N 1
ATOM 1089 C CA . GLU A 1 136 ? 5.028 13.896 -0.690 1.00 81.62 136 GLU A CA 1
ATOM 1090 C C . GLU A 1 136 ? 5.066 15.396 -0.349 1.00 81.62 136 GLU A C 1
ATOM 1092 O O . GLU A 1 136 ? 5.725 15.823 0.599 1.00 81.62 136 GLU A O 1
ATOM 1097 N N . GLN A 1 137 ? 4.380 16.222 -1.142 1.00 76.88 137 GLN A N 1
ATOM 1098 C CA . GLN A 1 137 ? 4.383 17.678 -0.965 1.00 76.88 137 GLN A CA 1
ATOM 1099 C C . GLN A 1 137 ? 3.529 18.141 0.215 1.00 76.88 137 GLN A C 1
ATOM 1101 O O . GLN A 1 137 ? 3.713 19.260 0.689 1.00 76.88 137 GLN A O 1
ATOM 1106 N N . TYR A 1 138 ? 2.622 17.289 0.692 1.00 71.75 138 TYR A N 1
ATOM 1107 C CA . TYR A 1 138 ? 1.690 17.589 1.779 1.00 71.75 138 TYR A CA 1
ATOM 1108 C C . TYR A 1 138 ? 2.098 16.926 3.098 1.00 71.75 138 TYR A C 1
ATOM 1110 O O . TYR A 1 138 ? 1.278 16.743 3.996 1.00 71.75 138 TYR A O 1
ATOM 1118 N N . LYS A 1 139 ? 3.381 16.567 3.228 1.00 66.25 139 LYS A N 1
ATOM 1119 C CA . LYS A 1 139 ? 3.938 16.004 4.456 1.00 66.25 139 LYS A CA 1
ATOM 1120 C C . LYS A 1 139 ? 3.705 16.959 5.620 1.00 66.25 139 LYS A C 1
ATOM 1122 O O . LYS A 1 139 ? 4.228 18.070 5.630 1.00 66.25 139 LYS A O 1
ATOM 1127 N N . MET A 1 140 ? 2.957 16.502 6.619 1.00 60.41 140 MET A N 1
ATOM 1128 C CA . MET A 1 140 ? 2.886 17.194 7.900 1.00 60.41 140 MET A CA 1
ATOM 1129 C C . MET A 1 140 ? 4.269 17.170 8.553 1.00 60.41 140 MET A C 1
ATOM 1131 O O . MET A 1 140 ? 4.819 16.095 8.817 1.00 60.41 140 MET A O 1
ATOM 1135 N N . GLU A 1 141 ? 4.839 18.346 8.813 1.00 54.06 141 GLU A N 1
ATOM 1136 C CA . GLU A 1 141 ? 5.925 18.461 9.781 1.00 54.06 141 GLU A CA 1
ATOM 1137 C C . GLU A 1 141 ? 5.343 18.126 11.159 1.00 54.06 141 GLU A C 1
ATOM 1139 O O . GLU A 1 141 ? 4.326 18.668 11.577 1.00 54.06 141 GLU A O 1
ATOM 1144 N N . VAL A 1 142 ? 5.941 17.133 11.814 1.00 50.97 142 VAL A N 1
ATOM 1145 C CA . VAL A 1 142 ? 5.384 16.416 12.976 1.00 50.97 142 VAL A CA 1
ATOM 1146 C C . VAL A 1 142 ? 5.343 17.275 14.254 1.00 50.97 142 VAL A C 1
ATOM 1148 O O . VAL A 1 142 ? 4.777 16.831 15.247 1.00 50.97 142 VAL A O 1
ATOM 1151 N N . ASP A 1 143 ? 5.879 18.498 14.224 1.00 46.41 143 ASP A N 1
ATOM 1152 C CA . ASP A 1 143 ? 6.170 19.286 15.430 1.00 46.41 143 ASP A CA 1
ATOM 1153 C C . ASP A 1 143 ? 5.342 20.569 15.612 1.00 46.41 143 ASP A C 1
ATOM 1155 O O . ASP A 1 143 ? 5.483 21.215 16.648 1.00 46.41 143 ASP A O 1
ATOM 1159 N N . ASP A 1 144 ? 4.445 20.925 14.690 1.00 42.47 144 ASP A N 1
ATOM 1160 C CA . ASP A 1 144 ? 3.589 22.100 14.876 1.00 42.47 144 ASP A CA 1
ATOM 1161 C C . ASP A 1 144 ? 2.156 21.674 15.222 1.00 42.47 144 ASP A C 1
ATOM 1163 O O . ASP A 1 144 ? 1.347 21.373 14.346 1.00 42.47 144 ASP A O 1
ATOM 1167 N N . GLU A 1 145 ? 1.800 21.747 16.509 1.00 49.25 145 GLU A N 1
ATOM 1168 C CA . GLU A 1 145 ? 0.395 21.797 16.964 1.00 49.25 145 GLU A CA 1
ATOM 1169 C C . GLU A 1 145 ? -0.383 22.939 16.257 1.00 49.25 145 GLU A C 1
ATOM 1171 O O . GLU A 1 145 ? -1.604 22.902 16.1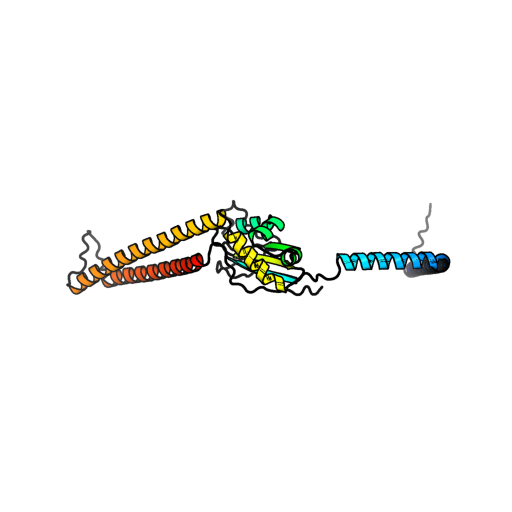58 1.00 49.25 145 GLU A O 1
ATOM 1176 N N . GLU A 1 146 ? 0.319 23.926 15.679 1.00 46.31 146 GLU A N 1
ATOM 1177 C CA . GLU A 1 146 ? -0.243 24.994 14.838 1.00 46.31 146 GLU A CA 1
ATOM 1178 C C . GLU A 1 146 ? -0.446 24.620 13.348 1.00 46.31 146 GLU A C 1
ATOM 1180 O O . GLU A 1 146 ? -0.966 25.436 12.574 1.00 46.31 146 GLU A O 1
ATOM 1185 N N . ALA A 1 147 ? -0.005 23.439 12.898 1.00 47.16 147 ALA A N 1
ATOM 1186 C CA . ALA A 1 147 ? -0.165 22.980 11.514 1.00 47.16 147 ALA A CA 1
ATOM 1187 C C . ALA A 1 147 ? -1.503 22.262 11.278 1.00 47.16 147 ALA A C 1
ATOM 1189 O O . ALA A 1 147 ? -2.001 22.280 10.148 1.00 47.16 147 ALA A O 1
ATOM 1190 N N . GLU A 1 148 ? -2.119 21.714 12.333 1.00 46.75 148 GLU A N 1
ATOM 1191 C CA . GLU A 1 148 ? -3.474 21.143 12.277 1.00 46.75 148 GLU A CA 1
ATOM 1192 C C . GLU A 1 148 ? -4.520 22.195 11.864 1.00 46.75 148 GLU A C 1
ATOM 1194 O O . GLU A 1 148 ? -5.480 21.870 11.172 1.00 46.75 148 GLU A O 1
ATOM 1199 N N . GLU A 1 149 ? -4.305 23.477 12.183 1.00 45.12 149 GLU A N 1
ATOM 1200 C CA . GLU A 1 149 ? -5.234 24.560 11.821 1.00 45.12 149 GLU A CA 1
ATOM 1201 C C . GLU A 1 149 ? -4.991 25.163 10.421 1.00 45.12 149 GLU A C 1
ATOM 1203 O O . GLU A 1 149 ? -5.843 25.895 9.908 1.00 45.12 149 GLU A O 1
ATOM 1208 N N . ARG A 1 150 ? -3.837 24.900 9.782 1.00 42.62 150 ARG A N 1
ATOM 1209 C CA . ARG A 1 150 ? -3.424 25.596 8.541 1.00 42.62 150 ARG A CA 1
ATOM 1210 C C . ARG A 1 150 ? -3.452 24.754 7.270 1.00 42.62 150 ARG A C 1
ATOM 1212 O O . ARG A 1 150 ? -3.536 25.341 6.191 1.00 42.62 150 ARG A O 1
ATOM 1219 N N . ASN A 1 151 ? -3.428 23.426 7.362 1.00 47.25 151 ASN A N 1
ATOM 1220 C CA . ASN A 1 151 ? -3.480 22.552 6.190 1.00 47.25 151 ASN A CA 1
ATOM 1221 C C . ASN A 1 151 ? -4.765 21.722 6.182 1.00 47.25 151 ASN A C 1
ATOM 1223 O O . ASN A 1 151 ? -4.828 20.651 6.768 1.00 47.25 151 ASN A O 1
ATOM 1227 N N . TYR A 1 152 ? -5.757 22.181 5.416 1.00 50.25 152 TYR A N 1
ATOM 1228 C CA . TYR A 1 152 ? -6.942 21.391 5.052 1.00 50.25 152 TYR A CA 1
ATOM 1229 C C . TYR A 1 152 ? -6.596 20.152 4.201 1.00 50.25 152 TYR A C 1
ATOM 1231 O O . TYR A 1 152 ? -7.449 19.307 3.977 1.00 50.25 152 TYR A O 1
ATOM 1239 N N . ASN A 1 153 ? -5.346 20.030 3.736 1.00 54.09 153 ASN A N 1
ATOM 1240 C CA . ASN A 1 153 ? -4.847 18.918 2.932 1.00 54.09 153 ASN A CA 1
ATOM 1241 C C . ASN A 1 153 ? -4.006 17.982 3.802 1.00 54.09 153 ASN A C 1
ATOM 1243 O O . ASN A 1 153 ? -2.775 18.005 3.745 1.00 54.09 153 ASN A O 1
ATOM 1247 N N . VAL A 1 154 ? -4.675 17.190 4.634 1.00 68.81 154 VAL A N 1
ATOM 1248 C CA . VAL A 1 154 ? -4.028 16.227 5.526 1.00 68.81 154 VAL A CA 1
ATOM 1249 C C . VAL A 1 154 ? -3.859 14.891 4.805 1.00 68.81 154 VAL A C 1
ATOM 1251 O O . VAL A 1 154 ? -4.726 14.456 4.045 1.00 68.81 154 VAL A O 1
ATOM 1254 N N . TRP A 1 155 ? -2.719 14.229 5.015 1.00 76.00 155 TRP A N 1
ATOM 1255 C CA . TRP A 1 155 ? -2.569 12.842 4.585 1.00 76.00 155 TRP A CA 1
ATOM 1256 C C . TRP A 1 155 ? -3.567 11.953 5.323 1.00 76.00 155 TRP A C 1
ATOM 1258 O O . TRP A 1 155 ? -3.619 11.966 6.554 1.00 76.00 155 TRP A O 1
ATOM 1268 N N . ALA A 1 156 ? -4.290 11.127 4.573 1.00 78.06 156 ALA A N 1
ATOM 1269 C CA . ALA A 1 156 ? -5.221 10.156 5.113 1.00 78.06 156 ALA A CA 1
ATOM 1270 C C . ALA A 1 156 ? -4.525 9.272 6.159 1.00 78.06 156 ALA A C 1
ATOM 1272 O O . ALA A 1 156 ? -3.442 8.719 5.941 1.00 78.06 156 ALA A O 1
ATOM 1273 N N . THR A 1 157 ? -5.157 9.127 7.320 1.00 78.38 157 THR A N 1
ATOM 1274 C CA . THR A 1 157 ? -4.564 8.407 8.459 1.00 78.38 157 THR A CA 1
ATOM 1275 C C . THR A 1 157 ? -4.727 6.892 8.357 1.00 78.38 157 THR A C 1
ATOM 1277 O O . THR A 1 157 ? -3.973 6.154 8.991 1.00 78.38 157 THR A O 1
ATOM 1280 N N . LYS A 1 158 ? -5.683 6.431 7.543 1.00 80.25 158 LYS A N 1
ATOM 1281 C CA . LYS A 1 158 ? -6.073 5.018 7.412 1.00 80.25 158 LYS A CA 1
ATOM 1282 C C . LYS A 1 158 ? -6.017 4.484 5.984 1.00 80.25 158 LYS A C 1
ATOM 1284 O O . LYS A 1 158 ? -6.285 3.306 5.782 1.00 80.25 158 LYS A O 1
ATOM 1289 N N . VAL A 1 159 ? -5.668 5.308 4.998 1.00 86.38 159 VAL A N 1
ATOM 1290 C CA . VAL A 1 159 ? -5.670 4.914 3.582 1.00 86.38 159 VAL A CA 1
ATOM 1291 C C . VAL A 1 159 ? -4.368 5.342 2.923 1.00 86.38 159 VAL A C 1
ATOM 1293 O O . VAL A 1 159 ? -3.865 6.438 3.160 1.00 86.38 159 VAL A O 1
ATOM 1296 N N . PHE A 1 160 ? -3.816 4.481 2.077 1.00 90.31 160 PHE A N 1
ATOM 1297 C CA . PHE A 1 160 ? -2.721 4.833 1.179 1.00 90.31 160 PHE A CA 1
ATOM 1298 C C . PHE A 1 160 ? -2.923 4.181 -0.188 1.00 90.31 160 PHE A C 1
ATOM 1300 O O . PHE A 1 160 ? -3.705 3.244 -0.338 1.00 90.31 160 PHE A O 1
ATOM 1307 N N . TYR A 1 161 ? -2.236 4.691 -1.203 1.00 92.00 161 TYR A N 1
ATOM 1308 C CA . TYR A 1 161 ? -2.346 4.205 -2.573 1.00 92.00 161 TYR A CA 1
ATOM 1309 C C . TYR A 1 161 ? -1.105 3.404 -2.953 1.00 92.00 161 TYR A C 1
ATOM 1311 O O . TYR A 1 161 ? 0.012 3.772 -2.597 1.00 92.00 161 TYR A O 1
ATOM 1319 N N . VAL A 1 162 ? -1.284 2.315 -3.691 1.00 94.12 162 VAL A N 1
ATOM 1320 C CA . VAL A 1 162 ? -0.192 1.512 -4.239 1.00 94.12 162 VAL A CA 1
ATOM 1321 C C . VAL A 1 162 ? -0.302 1.519 -5.753 1.00 94.12 162 VAL A C 1
ATOM 1323 O O . VAL A 1 162 ? -1.337 1.158 -6.312 1.00 94.12 162 VAL A O 1
ATOM 1326 N N . GLU A 1 163 ? 0.786 1.900 -6.413 1.00 93.94 163 GLU A N 1
ATOM 1327 C CA . GLU A 1 163 ? 0.958 1.775 -7.855 1.00 93.94 163 GLU A CA 1
ATOM 1328 C C . GLU A 1 163 ? 1.943 0.647 -8.157 1.00 93.94 163 GLU A C 1
ATOM 1330 O O . GLU A 1 163 ? 3.061 0.611 -7.645 1.00 93.94 163 GLU A O 1
ATOM 1335 N N . MET A 1 164 ? 1.544 -0.265 -9.030 1.00 93.44 164 MET A N 1
ATOM 1336 C CA . MET A 1 164 ? 2.374 -1.346 -9.529 1.00 93.44 164 MET A CA 1
ATOM 1337 C C . MET A 1 164 ? 2.647 -1.119 -11.009 1.00 93.44 164 MET A C 1
ATOM 1339 O O . MET A 1 164 ? 1.722 -0.950 -11.804 1.00 93.44 164 MET A O 1
ATOM 1343 N N . ASN A 1 165 ? 3.921 -1.166 -11.382 1.00 91.38 165 ASN A N 1
ATOM 1344 C CA . ASN A 1 165 ? 4.332 -1.265 -12.775 1.00 91.38 165 ASN A CA 1
ATOM 1345 C C . ASN A 1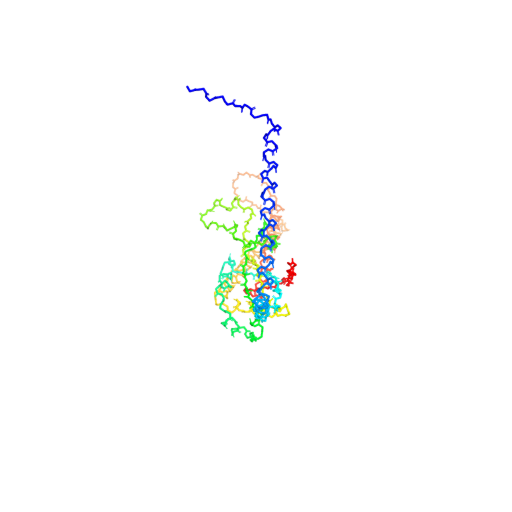 165 ? 4.563 -2.740 -13.081 1.00 91.38 165 ASN A C 1
ATOM 1347 O O . ASN A 1 165 ? 5.440 -3.363 -12.479 1.00 91.38 165 ASN A O 1
ATOM 1351 N N . LEU A 1 166 ? 3.785 -3.296 -14.004 1.00 90.12 166 LEU A N 1
ATOM 1352 C CA . LEU A 1 166 ? 3.811 -4.719 -14.327 1.00 90.12 166 LEU A CA 1
ATOM 1353 C C . LEU A 1 166 ? 4.081 -4.937 -15.813 1.00 90.12 166 LEU A C 1
ATOM 1355 O O . LEU A 1 166 ? 3.616 -4.184 -16.663 1.00 90.12 166 LEU A O 1
ATOM 1359 N N . ARG A 1 167 ? 4.809 -5.999 -16.144 1.00 87.00 167 ARG A N 1
ATOM 1360 C CA . ARG A 1 167 ? 5.004 -6.466 -17.522 1.00 87.00 167 ARG A CA 1
ATOM 1361 C C . ARG A 1 167 ? 3.747 -7.120 -18.086 1.00 87.00 167 ARG A C 1
ATOM 1363 O O . ARG A 1 167 ? 3.533 -7.072 -19.293 1.00 87.00 167 ARG A O 1
ATOM 1370 N N . ASP A 1 168 ? 2.955 -7.722 -17.204 1.00 86.31 168 ASP A N 1
ATOM 1371 C CA . ASP A 1 168 ? 1.688 -8.373 -17.505 1.00 86.31 168 ASP A CA 1
ATOM 1372 C C . ASP A 1 168 ? 0.610 -7.873 -16.535 1.00 86.31 168 ASP A C 1
ATOM 1374 O O . ASP A 1 168 ? 0.761 -7.951 -15.315 1.00 86.31 168 ASP A O 1
ATOM 1378 N N . LYS A 1 169 ? -0.482 -7.341 -17.088 1.00 86.75 169 LYS A N 1
ATOM 1379 C CA . LYS A 1 169 ? -1.607 -6.808 -16.313 1.00 86.75 169 LYS A CA 1
ATOM 1380 C C . LYS A 1 169 ? -2.410 -7.905 -15.616 1.00 86.75 169 LYS A C 1
ATOM 1382 O O . LYS A 1 169 ? -3.013 -7.632 -14.583 1.00 86.75 169 LYS A O 1
ATOM 1387 N N . GLU A 1 170 ? -2.415 -9.123 -16.159 1.00 89.00 170 GLU A N 1
ATOM 1388 C CA . GLU A 1 170 ? -3.205 -10.241 -15.627 1.00 89.00 170 GLU A CA 1
ATOM 1389 C C . GLU A 1 170 ? -2.673 -10.712 -14.265 1.00 89.00 170 GLU A C 1
ATOM 1391 O O . GLU A 1 170 ? -3.405 -11.304 -13.476 1.00 89.00 170 GLU A O 1
ATOM 1396 N N . VAL A 1 171 ? -1.417 -10.379 -13.953 1.00 90.81 171 VAL A N 1
ATOM 1397 C CA . VAL A 1 171 ? -0.757 -10.703 -12.684 1.00 90.81 171 VAL A CA 1
ATOM 1398 C C . VAL A 1 171 ? -1.168 -9.733 -11.563 1.00 90.81 171 VAL A C 1
ATOM 1400 O O . VAL A 1 171 ? -1.054 -10.065 -10.384 1.00 90.81 171 VAL A O 1
ATOM 1403 N N . ALA A 1 172 ? -1.723 -8.555 -11.885 1.00 92.12 172 ALA A N 1
ATOM 1404 C CA . ALA A 1 172 ? -2.041 -7.512 -10.903 1.00 92.12 172 ALA A CA 1
ATOM 1405 C C . ALA A 1 172 ? -2.927 -7.976 -9.725 1.00 92.12 172 ALA A C 1
ATOM 1407 O O . ALA A 1 172 ? -2.610 -7.624 -8.585 1.00 92.12 172 ALA A O 1
ATOM 1408 N N . PRO A 1 173 ? -3.998 -8.775 -9.927 1.00 93.19 173 PRO A N 1
ATOM 1409 C CA . PRO A 1 173 ? -4.805 -9.285 -8.820 1.00 93.19 173 PRO A CA 1
ATOM 1410 C C . PRO A 1 173 ? -4.019 -10.183 -7.859 1.00 93.19 173 PRO A C 1
ATOM 1412 O O . PRO A 1 173 ? -4.217 -10.079 -6.648 1.00 93.19 173 PRO A O 1
ATOM 1415 N N . ALA A 1 174 ? -3.117 -11.020 -8.385 1.00 93.12 174 ALA A N 1
ATOM 1416 C CA . ALA A 1 174 ? -2.282 -11.912 -7.585 1.00 93.12 174 ALA A CA 1
ATOM 1417 C C . ALA A 1 174 ? -1.265 -11.119 -6.752 1.00 93.12 174 ALA A C 1
ATOM 1419 O O . ALA A 1 174 ? -1.182 -11.324 -5.543 1.00 93.12 174 ALA A O 1
ATOM 1420 N N . VAL A 1 175 ? -0.573 -10.140 -7.354 1.00 93.62 175 VAL A N 1
ATOM 1421 C CA . VAL A 1 175 ? 0.375 -9.270 -6.622 1.00 93.62 175 VAL A CA 1
ATOM 1422 C C . VAL A 1 175 ? -0.332 -8.458 -5.545 1.00 93.62 175 VAL A C 1
ATOM 1424 O O . VAL A 1 175 ? 0.181 -8.336 -4.436 1.00 93.62 175 VAL A O 1
ATOM 1427 N N . ARG A 1 176 ? -1.525 -7.924 -5.839 1.00 94.50 176 ARG A N 1
ATOM 1428 C CA . ARG A 1 176 ? -2.323 -7.182 -4.858 1.00 94.50 176 ARG A CA 1
ATOM 1429 C C . ARG A 1 176 ? -2.633 -8.039 -3.633 1.00 94.50 176 ARG A C 1
ATOM 1431 O O . ARG A 1 176 ? -2.440 -7.576 -2.513 1.00 94.50 176 ARG A O 1
ATOM 1438 N N . GLN A 1 177 ? -3.113 -9.266 -3.844 1.00 93.88 177 GLN A N 1
ATOM 1439 C CA . GLN A 1 177 ? -3.431 -10.170 -2.741 1.00 93.88 177 GLN A CA 1
ATOM 1440 C C . GLN A 1 177 ? -2.171 -10.547 -1.956 1.00 93.88 177 GLN A C 1
ATOM 1442 O O . GLN A 1 177 ? -2.160 -10.424 -0.736 1.00 93.88 177 GLN A O 1
ATOM 1447 N N . ALA A 1 178 ? -1.088 -10.891 -2.657 1.00 94.00 178 ALA A N 1
ATOM 1448 C CA . ALA A 1 178 ? 0.207 -11.180 -2.053 1.00 94.00 178 ALA A CA 1
ATOM 1449 C C . ALA A 1 178 ? 0.712 -10.014 -1.185 1.00 94.00 178 ALA A C 1
ATOM 1451 O O . ALA A 1 178 ? 1.185 -10.229 -0.073 1.00 94.00 178 ALA A O 1
ATOM 1452 N N . LEU A 1 179 ? 0.565 -8.767 -1.646 1.00 94.38 179 LEU A N 1
ATOM 1453 C CA . LEU A 1 179 ? 0.956 -7.584 -0.880 1.00 94.38 179 LEU A CA 1
ATOM 1454 C C . LEU A 1 179 ? 0.134 -7.423 0.402 1.00 94.38 179 LEU A C 1
ATOM 1456 O O . LEU A 1 179 ? 0.697 -7.148 1.461 1.00 94.38 179 LEU A O 1
ATOM 1460 N N . VAL A 1 180 ? -1.185 -7.611 0.317 1.00 92.94 180 VAL A N 1
ATOM 1461 C CA . VAL A 1 180 ? -2.077 -7.567 1.485 1.00 92.94 180 VAL A CA 1
ATOM 1462 C C . VAL A 1 180 ? -1.695 -8.654 2.490 1.00 92.94 180 VAL A C 1
ATOM 1464 O O . VAL A 1 180 ? -1.535 -8.358 3.673 1.00 92.94 180 VAL A O 1
ATOM 1467 N N . ASP A 1 181 ? -1.478 -9.883 2.025 1.00 92.25 181 ASP A N 1
ATOM 1468 C CA . ASP A 1 181 ? -1.108 -11.017 2.874 1.00 92.25 181 ASP A CA 1
ATOM 1469 C C . ASP A 1 181 ? 0.259 -10.802 3.538 1.00 92.25 181 ASP A C 1
ATOM 1471 O O . ASP A 1 181 ? 0.414 -11.040 4.736 1.00 92.25 181 ASP A O 1
ATOM 1475 N N . TYR A 1 182 ? 1.232 -10.272 2.792 1.00 92.75 182 TYR A N 1
ATOM 1476 C CA . TYR A 1 182 ? 2.561 -9.944 3.302 1.00 92.75 182 TYR A CA 1
ATOM 1477 C C . TYR A 1 182 ? 2.509 -8.898 4.420 1.00 92.75 182 TYR A C 1
ATOM 1479 O O . TYR A 1 182 ? 3.106 -9.078 5.483 1.00 92.75 182 TYR A O 1
ATOM 1487 N N . LEU A 1 183 ? 1.758 -7.812 4.215 1.00 91.31 183 LEU A N 1
ATOM 1488 C CA . LEU A 1 183 ? 1.607 -6.777 5.236 1.00 91.31 183 LEU A CA 1
ATOM 1489 C C . LEU A 1 183 ? 0.821 -7.291 6.450 1.00 91.31 183 LEU A C 1
ATOM 1491 O O . LEU A 1 183 ? 1.170 -6.961 7.584 1.00 91.31 183 LEU A O 1
ATOM 1495 N N . ASN A 1 184 ? -0.187 -8.140 6.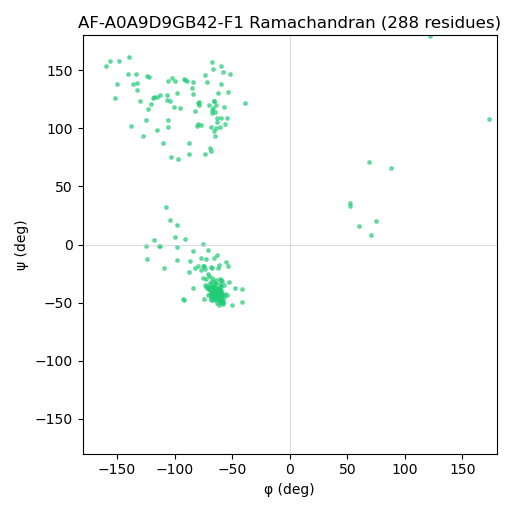235 1.00 90.31 184 ASN A N 1
ATOM 1496 C CA . ASN A 1 184 ? -0.934 -8.790 7.310 1.00 90.31 184 ASN A CA 1
ATOM 1497 C C . ASN A 1 184 ? -0.086 -9.790 8.102 1.00 90.31 184 ASN A C 1
ATOM 1499 O O . ASN A 1 184 ? -0.318 -9.960 9.295 1.00 90.31 184 ASN A O 1
ATOM 1503 N N . ALA A 1 185 ? 0.923 -10.416 7.500 1.00 89.94 185 ALA A N 1
ATOM 1504 C CA . ALA A 1 185 ? 1.860 -11.279 8.217 1.00 89.94 185 ALA A CA 1
ATOM 1505 C C . ALA A 1 185 ? 2.847 -10.495 9.109 1.00 89.94 185 ALA A C 1
ATOM 1507 O O . ALA A 1 185 ? 3.516 -11.090 9.957 1.00 89.94 185 ALA A O 1
ATOM 1508 N N . SER A 1 186 ? 2.941 -9.168 8.958 1.00 87.12 186 SER A N 1
ATOM 1509 C CA . SER A 1 186 ? 3.861 -8.340 9.741 1.00 87.12 186 SER A CA 1
ATOM 1510 C C . SER A 1 186 ? 3.488 -8.325 11.235 1.00 87.12 186 SER A C 1
ATOM 1512 O O . SER A 1 186 ? 2.396 -7.868 11.589 1.00 87.12 186 SER A O 1
ATOM 1514 N N . PRO A 1 187 ? 4.402 -8.715 12.152 1.00 86.69 187 PRO A N 1
ATOM 1515 C CA . PRO A 1 187 ? 4.134 -8.695 13.594 1.00 86.69 187 PRO A CA 1
ATOM 1516 C C . PRO A 1 187 ? 3.779 -7.304 14.127 1.00 86.69 187 PRO A C 1
ATOM 1518 O O . PRO A 1 187 ? 2.996 -7.170 15.068 1.00 86.69 187 PRO A O 1
ATOM 1521 N N . VAL A 1 188 ? 4.344 -6.258 13.517 1.00 84.50 188 VAL A N 1
ATOM 1522 C CA . VAL A 1 188 ? 4.073 -4.867 13.895 1.00 84.50 188 VAL A CA 1
ATOM 1523 C C . VAL A 1 188 ? 2.632 -4.494 13.556 1.00 84.50 188 VAL A C 1
ATOM 1525 O O . VAL A 1 188 ? 1.943 -3.907 14.391 1.00 84.50 188 VAL A O 1
ATOM 1528 N N . MET A 1 189 ? 2.155 -4.885 12.370 1.00 85.12 189 MET A N 1
ATOM 1529 C CA . MET A 1 189 ? 0.771 -4.649 11.954 1.00 85.12 189 MET A CA 1
ATOM 1530 C C . MET A 1 189 ? -0.216 -5.433 12.812 1.00 85.12 189 MET A C 1
ATOM 1532 O O . MET A 1 189 ? -1.194 -4.859 13.285 1.00 85.12 189 MET A O 1
ATOM 1536 N N . GLN A 1 190 ? 0.082 -6.704 13.091 1.00 88.38 190 GLN A N 1
ATOM 1537 C CA . GLN A 1 190 ? -0.740 -7.548 13.961 1.00 88.38 190 GLN A CA 1
ATOM 1538 C C . GLN A 1 190 ? -0.863 -6.969 15.374 1.00 88.38 190 GLN A C 1
ATOM 1540 O O . GLN A 1 190 ? -1.968 -6.810 15.883 1.00 88.38 190 GLN A O 1
ATOM 1545 N N . THR A 1 191 ? 0.250 -6.546 15.977 1.00 87.75 191 THR A N 1
ATOM 1546 C CA . THR A 1 191 ? 0.244 -5.964 17.331 1.00 87.75 191 THR A CA 1
ATOM 1547 C C . THR A 1 191 ? -0.571 -4.666 17.389 1.00 87.75 191 THR A C 1
ATOM 1549 O O . THR A 1 191 ? -1.353 -4.455 18.321 1.00 87.75 191 TH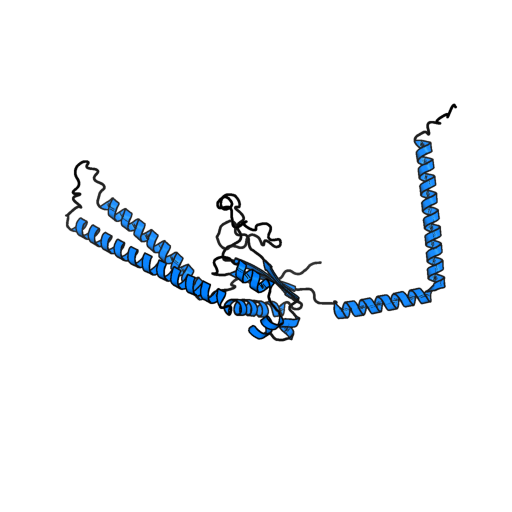R A O 1
ATOM 1552 N N . ALA A 1 192 ? -0.409 -3.781 16.398 1.00 84.12 192 ALA A N 1
ATOM 1553 C CA . ALA A 1 192 ? -1.162 -2.529 16.320 1.00 84.12 192 ALA A CA 1
ATOM 1554 C C . ALA A 1 192 ? -2.666 -2.784 16.130 1.00 84.12 192 ALA A C 1
ATOM 1556 O O . ALA A 1 192 ? -3.493 -2.146 16.784 1.00 84.12 192 ALA A O 1
ATOM 1557 N N . TRP A 1 193 ? -3.009 -3.748 15.276 1.00 88.00 193 TRP A N 1
ATOM 1558 C CA . TRP A 1 193 ? -4.380 -4.171 15.021 1.00 88.00 193 TRP A CA 1
ATOM 1559 C C . TRP A 1 193 ? -5.045 -4.770 16.265 1.00 88.00 193 TRP A C 1
ATOM 1561 O O . TRP A 1 193 ? -6.116 -4.309 16.660 1.00 88.00 193 TRP A O 1
ATOM 1571 N N . GLU A 1 194 ? -4.394 -5.719 16.943 1.00 89.56 194 GLU A N 1
ATOM 1572 C CA . GLU A 1 194 ? -4.898 -6.313 18.188 1.00 89.56 194 GLU A CA 1
ATOM 1573 C C . GLU A 1 194 ? -5.109 -5.254 19.276 1.00 89.56 194 GLU A C 1
ATOM 1575 O O . GLU A 1 194 ? -6.144 -5.242 19.946 1.00 89.56 194 GLU A O 1
ATOM 1580 N N . THR A 1 195 ? -4.168 -4.316 19.412 1.00 88.31 195 THR A N 1
ATOM 1581 C CA . THR A 1 195 ? -4.275 -3.205 20.369 1.00 88.31 195 THR A CA 1
ATOM 1582 C C . THR A 1 195 ? -5.506 -2.342 20.084 1.00 88.31 195 THR A C 1
ATOM 1584 O O . THR A 1 195 ? -6.268 -2.031 21.001 1.00 88.31 195 THR A O 1
ATOM 1587 N N . ASN A 1 196 ? -5.741 -1.989 18.817 1.00 86.44 196 ASN A N 1
ATOM 1588 C CA . ASN A 1 196 ? -6.923 -1.223 18.423 1.00 86.44 196 ASN A CA 1
ATOM 1589 C C . ASN A 1 196 ? -8.217 -2.009 18.633 1.00 86.44 196 ASN A C 1
ATOM 1591 O O . ASN A 1 196 ? -9.198 -1.442 19.105 1.00 86.44 196 ASN A O 1
ATOM 1595 N N . LYS A 1 197 ? -8.217 -3.314 18.358 1.00 90.31 197 LYS A N 1
ATOM 1596 C CA . LYS A 1 197 ? -9.373 -4.184 18.593 1.00 90.31 197 LYS A CA 1
ATOM 1597 C C . LYS A 1 197 ? -9.771 -4.213 20.066 1.00 90.31 197 LYS A C 1
ATOM 1599 O O . LYS A 1 197 ? -10.942 -4.033 20.394 1.00 90.31 197 LYS A O 1
ATOM 1604 N N . VAL A 1 198 ? -8.794 -4.377 20.957 1.00 92.38 198 VAL A N 1
ATOM 1605 C CA . VAL A 1 198 ? -9.017 -4.335 22.410 1.00 92.38 198 VAL A CA 1
ATOM 1606 C C . VAL A 1 198 ? -9.511 -2.957 22.850 1.00 92.38 198 VAL A C 1
ATOM 1608 O O . VAL A 1 198 ? -10.438 -2.871 23.654 1.00 92.38 198 VAL A O 1
ATOM 1611 N N . PHE A 1 199 ? -8.934 -1.881 22.310 1.00 89.88 199 PHE A N 1
ATOM 1612 C CA . PHE A 1 199 ? -9.355 -0.516 22.622 1.00 89.88 199 PHE A CA 1
ATOM 1613 C C . PHE A 1 199 ? -10.812 -0.251 22.213 1.00 89.88 199 PHE A C 1
ATOM 1615 O O . PHE A 1 199 ? -11.611 0.162 23.051 1.00 89.88 199 PHE A O 1
ATOM 1622 N N . VAL A 1 200 ? -11.176 -0.543 20.960 1.00 89.94 200 VAL A N 1
ATOM 1623 C CA . VAL A 1 200 ? -12.534 -0.330 20.431 1.00 89.94 200 VAL A CA 1
ATOM 1624 C C . VAL A 1 200 ? -13.553 -1.169 21.196 1.00 89.94 200 VAL A C 1
ATOM 1626 O O . VAL A 1 200 ? -14.592 -0.643 21.592 1.00 89.94 200 VAL A O 1
ATOM 1629 N N . GLN A 1 201 ? -13.245 -2.437 21.485 1.00 92.88 201 GLN A N 1
ATOM 1630 C CA . GLN A 1 201 ? -14.122 -3.276 22.303 1.00 92.88 201 GLN A CA 1
ATOM 1631 C C . GLN A 1 201 ? -14.303 -2.700 23.716 1.00 92.88 201 GLN A C 1
ATOM 1633 O O . GLN A 1 201 ? -15.425 -2.635 24.210 1.00 92.88 201 GLN A O 1
ATOM 1638 N N . GLY A 1 202 ? -13.229 -2.210 24.344 1.00 92.44 202 GLY A N 1
ATOM 1639 C CA . GLY A 1 202 ? -13.308 -1.547 25.647 1.00 92.44 202 GLY A CA 1
ATOM 1640 C C . GLY A 1 202 ? -14.184 -0.288 25.632 1.00 92.44 202 GLY A C 1
ATOM 1641 O O . GLY A 1 202 ? -14.926 -0.046 26.585 1.00 92.44 202 GLY A O 1
ATOM 1642 N N . CYS A 1 203 ? -14.150 0.492 24.545 1.00 91.06 203 CYS A N 1
ATOM 1643 C CA . CYS A 1 203 ? -15.049 1.630 24.344 1.00 91.06 203 CYS A CA 1
ATOM 1644 C C . CYS A 1 203 ? -16.514 1.187 24.236 1.00 91.06 203 CYS A C 1
ATOM 1646 O O . CYS A 1 203 ? -17.365 1.777 24.901 1.00 91.06 203 CYS A O 1
ATOM 1648 N N . ILE A 1 204 ? -16.806 0.137 23.459 1.00 91.81 204 ILE A N 1
ATOM 1649 C CA . ILE A 1 204 ? -18.161 -0.430 23.344 1.00 91.81 204 ILE A CA 1
ATOM 1650 C C . ILE A 1 204 ? -18.667 -0.863 24.722 1.00 91.81 204 ILE A C 1
ATOM 1652 O O . ILE A 1 204 ? -19.738 -0.429 25.142 1.00 91.81 204 ILE A O 1
ATOM 1656 N N . ASP A 1 205 ? -17.879 -1.645 25.459 1.00 94.06 205 ASP A N 1
ATOM 1657 C CA . ASP A 1 205 ? -18.263 -2.168 26.774 1.00 94.06 205 ASP A CA 1
ATOM 1658 C C . ASP A 1 205 ? -18.524 -1.034 27.785 1.00 94.06 205 ASP A C 1
ATOM 1660 O O . ASP A 1 205 ? -19.488 -1.075 28.561 1.00 94.06 205 ASP A O 1
ATOM 1664 N N . ALA A 1 206 ? -17.693 0.015 27.766 1.00 92.06 206 ALA A N 1
ATOM 1665 C CA . ALA A 1 206 ? -17.864 1.192 28.614 1.00 92.06 206 ALA A CA 1
ATOM 1666 C C . ALA A 1 206 ? -19.142 1.971 28.264 1.00 92.06 206 ALA A C 1
ATOM 1668 O O . ALA A 1 206 ? -19.919 2.310 29.163 1.00 92.06 206 ALA A O 1
ATOM 1669 N N . LEU A 1 207 ? -19.390 2.213 26.973 1.00 92.12 207 LEU A N 1
ATOM 1670 C CA . LEU A 1 207 ? -20.587 2.907 26.496 1.00 92.12 207 LEU A CA 1
ATOM 1671 C C . LEU A 1 207 ? -21.860 2.102 26.780 1.00 92.12 207 LEU A C 1
ATOM 1673 O O . LEU A 1 207 ? -22.856 2.675 27.217 1.00 92.12 207 LEU A O 1
ATOM 1677 N N . GLU A 1 208 ? -21.836 0.778 26.610 1.00 92.44 208 GLU A N 1
ATOM 1678 C CA . GLU A 1 208 ? -22.951 -0.099 26.977 1.00 92.44 208 GLU A CA 1
ATOM 1679 C C . GLU A 1 208 ? -23.233 -0.074 28.484 1.00 92.44 208 GLU A C 1
ATOM 1681 O O . GLU A 1 208 ? -24.393 -0.067 28.907 1.00 92.44 208 GLU A O 1
ATOM 1686 N N . SER A 1 209 ? -22.187 -0.046 29.312 1.00 93.00 209 SER A N 1
ATOM 1687 C CA . SER A 1 209 ? -22.324 0.100 30.762 1.00 93.00 209 SER A CA 1
ATOM 1688 C C . SER A 1 209 ? -22.984 1.435 31.129 1.00 93.00 209 SER A C 1
ATOM 1690 O O . SER A 1 209 ? -23.936 1.450 31.914 1.00 93.00 209 SER A O 1
ATOM 1692 N N . GLU A 1 210 ? -22.538 2.550 30.543 1.00 88.44 210 GLU A N 1
ATOM 1693 C CA . GLU A 1 210 ? -23.168 3.862 30.751 1.00 88.44 210 GLU A CA 1
ATOM 1694 C C . GLU A 1 210 ? -24.613 3.892 30.242 1.00 88.44 210 GLU A C 1
ATOM 1696 O O . GLU A 1 210 ? -25.510 4.366 30.942 1.00 88.44 210 GLU A O 1
ATOM 1701 N N . PHE A 1 211 ? -24.884 3.283 29.087 1.00 89.75 211 PHE A N 1
ATOM 1702 C CA . PHE A 1 211 ? -26.233 3.153 28.546 1.00 89.75 211 PHE A CA 1
ATOM 1703 C C . PHE A 1 211 ? -27.169 2.435 29.527 1.00 89.75 211 PHE A C 1
ATOM 1705 O O . PHE A 1 211 ? -28.274 2.913 29.788 1.00 89.75 211 PHE A O 1
ATOM 1712 N N . ARG A 1 212 ? -26.725 1.325 30.135 1.00 90.56 212 ARG A N 1
ATOM 1713 C CA . ARG A 1 212 ? -27.508 0.588 31.145 1.00 90.56 212 ARG A CA 1
ATOM 1714 C C . ARG A 1 212 ? -27.749 1.415 32.412 1.00 90.56 212 ARG A C 1
ATOM 1716 O O . ARG A 1 212 ? -28.833 1.329 32.990 1.00 90.56 212 ARG A O 1
ATOM 1723 N N . LYS A 1 213 ? -26.779 2.231 32.844 1.00 88.56 213 LYS A N 1
ATOM 1724 C CA . LYS A 1 213 ? -26.953 3.150 33.987 1.00 88.56 213 LYS A CA 1
ATOM 1725 C C . LYS A 1 213 ? -28.015 4.208 33.687 1.00 88.56 213 LYS A C 1
ATOM 1727 O O . LYS A 1 213 ? -28.910 4.405 34.508 1.00 88.56 213 LYS A O 1
ATOM 1732 N N . ILE A 1 214 ? -27.951 4.847 32.517 1.00 85.50 214 ILE A N 1
ATOM 1733 C CA . ILE A 1 214 ? -28.934 5.853 32.084 1.00 85.50 214 ILE A CA 1
ATOM 1734 C C . ILE A 1 214 ? -30.326 5.232 31.948 1.00 85.50 214 ILE A C 1
ATOM 1736 O O . ILE A 1 214 ? -31.297 5.801 32.444 1.00 85.50 214 ILE A O 1
ATOM 1740 N N . ASP A 1 215 ? -30.427 4.041 31.357 1.00 81.94 215 ASP A N 1
ATOM 1741 C CA . ASP A 1 215 ? -31.693 3.316 31.224 1.00 81.94 215 ASP A CA 1
ATOM 1742 C C . ASP A 1 215 ? -32.319 3.004 32.594 1.00 81.94 215 ASP A C 1
ATOM 1744 O O . ASP A 1 215 ? -33.506 3.241 32.826 1.00 81.94 215 ASP A O 1
ATOM 1748 N N . SER A 1 216 ? -31.501 2.573 33.559 1.00 83.44 216 SER A N 1
ATOM 1749 C CA . SER A 1 216 ? -31.950 2.370 34.938 1.00 83.44 216 SER A CA 1
ATOM 1750 C C . SER A 1 216 ? -32.419 3.670 35.599 1.00 83.44 216 SER A C 1
ATOM 1752 O O . SER A 1 216 ? -33.427 3.656 36.309 1.00 83.44 216 SER A O 1
ATOM 1754 N N . LEU A 1 217 ? -31.707 4.784 35.406 1.00 82.19 217 LEU A N 1
ATOM 1755 C CA . LEU A 1 217 ? -32.086 6.087 35.964 1.00 82.19 217 LEU A CA 1
ATOM 1756 C C . LEU A 1 217 ? -33.401 6.596 35.367 1.00 82.19 217 LEU A C 1
ATOM 1758 O O . LEU A 1 217 ? -34.246 7.104 36.106 1.00 82.19 217 LEU A O 1
ATOM 1762 N N . GLN A 1 218 ? -33.600 6.409 34.061 1.00 79.50 218 GLN A N 1
ATOM 1763 C CA . GLN A 1 218 ? -34.834 6.770 33.370 1.00 79.50 218 GLN A CA 1
ATOM 1764 C C . GLN A 1 218 ? -36.024 5.959 33.897 1.00 79.50 218 GLN A C 1
ATOM 1766 O O . GLN A 1 218 ? -37.058 6.540 34.216 1.00 79.50 218 GLN A O 1
ATOM 1771 N N . ASN A 1 219 ? -35.863 4.643 34.073 1.00 81.31 219 ASN A N 1
ATOM 1772 C CA . ASN A 1 219 ? -36.905 3.782 34.639 1.00 81.31 219 ASN A CA 1
ATOM 1773 C C . ASN A 1 219 ? -37.276 4.191 36.074 1.00 81.31 219 ASN A C 1
ATOM 1775 O O . ASN A 1 219 ? -38.452 4.229 36.428 1.00 81.31 219 ASN A O 1
ATOM 1779 N N . ILE A 1 220 ? -36.293 4.555 36.906 1.00 80.44 220 ILE A N 1
ATOM 1780 C CA . ILE A 1 220 ? -36.556 5.068 38.260 1.00 80.44 220 ILE A CA 1
ATOM 1781 C C . ILE A 1 220 ? -37.297 6.412 38.208 1.00 80.44 220 ILE A C 1
ATOM 1783 O O . ILE A 1 220 ? -38.201 6.634 39.014 1.00 80.44 220 ILE A O 1
ATOM 1787 N N . ALA A 1 221 ? -36.920 7.311 37.295 1.00 74.12 221 ALA A N 1
ATOM 1788 C CA . ALA A 1 221 ? -37.564 8.614 37.143 1.00 74.12 221 ALA A CA 1
ATOM 1789 C C . ALA A 1 221 ? -39.025 8.482 36.685 1.00 74.12 221 ALA A C 1
ATOM 1791 O O . ALA A 1 221 ? -39.901 9.078 37.308 1.00 74.12 221 ALA A O 1
ATOM 1792 N N . LEU A 1 222 ? -39.288 7.635 35.684 1.00 73.75 222 LEU A N 1
ATOM 1793 C CA . LEU A 1 222 ? -40.634 7.327 35.191 1.00 73.75 222 LEU A CA 1
ATOM 1794 C C . LEU A 1 222 ? -41.511 6.718 36.291 1.00 73.75 222 LEU A C 1
ATOM 1796 O O . LEU A 1 222 ? -42.591 7.230 36.564 1.00 73.75 222 LEU A O 1
ATOM 1800 N N . ASN A 1 223 ? -41.006 5.708 37.007 1.00 73.88 223 ASN A N 1
ATOM 1801 C CA . ASN A 1 223 ? -41.745 5.077 38.106 1.00 73.88 223 ASN A CA 1
ATOM 1802 C C . ASN A 1 223 ? -42.085 6.067 39.237 1.00 73.88 223 ASN A C 1
ATOM 1804 O O . ASN A 1 223 ? -43.128 5.948 39.877 1.00 73.88 223 ASN A O 1
ATOM 1808 N N . LYS A 1 224 ? -41.215 7.051 39.509 1.00 67.06 224 LYS A N 1
ATOM 1809 C CA . LYS A 1 224 ? -41.469 8.102 40.512 1.00 67.06 224 LYS A CA 1
ATOM 1810 C C . LYS A 1 224 ? -42.490 9.138 40.050 1.00 67.06 224 LYS A C 1
ATOM 1812 O O . LYS A 1 224 ? -43.244 9.639 40.886 1.00 67.06 224 LYS A O 1
ATOM 1817 N N . GLU A 1 225 ? -42.506 9.456 38.758 1.00 64.69 225 GLU A N 1
ATOM 1818 C CA . GLU A 1 225 ? -43.501 10.338 38.147 1.00 64.69 225 GLU A CA 1
ATOM 1819 C C . GLU A 1 225 ? -44.888 9.679 38.138 1.00 64.69 225 GLU A C 1
ATOM 1821 O O . GLU A 1 225 ? -45.856 10.291 38.587 1.00 64.69 225 GLU A O 1
ATOM 1826 N N . GLU A 1 226 ? -44.971 8.400 37.757 1.00 62.03 226 GLU A N 1
ATOM 1827 C CA . GLU A 1 226 ? -46.211 7.609 37.780 1.00 62.03 226 GLU A CA 1
ATOM 1828 C C . GLU A 1 226 ? -46.759 7.395 39.201 1.00 62.03 226 GLU A C 1
ATOM 1830 O O . GLU A 1 226 ? -47.972 7.411 39.412 1.00 62.03 226 GLU A O 1
ATOM 1835 N N . ALA A 1 227 ? -45.882 7.263 40.202 1.00 62.31 227 ALA A N 1
ATOM 1836 C CA . ALA A 1 227 ? -46.267 7.149 41.611 1.00 62.31 227 ALA A CA 1
ATOM 1837 C C . ALA A 1 227 ? -46.715 8.483 42.254 1.00 62.31 227 ALA A C 1
ATOM 1839 O O . ALA A 1 227 ? -47.036 8.511 43.444 1.00 62.31 227 ALA A O 1
ATOM 1840 N N . GLY A 1 228 ? -46.725 9.599 41.511 1.00 52.50 228 GLY A N 1
ATOM 1841 C CA . GLY A 1 228 ? -47.127 10.922 42.011 1.00 52.50 228 GLY A CA 1
ATOM 1842 C C . GLY A 1 228 ? -46.142 11.554 43.005 1.00 52.50 228 GLY A C 1
ATOM 1843 O O . GLY A 1 228 ? -46.427 12.595 43.598 1.00 52.50 228 GLY A O 1
ATOM 1844 N N . THR A 1 229 ? -44.966 10.954 43.185 1.00 50.47 229 THR A N 1
ATOM 1845 C CA . THR A 1 229 ? -43.887 11.452 44.043 1.00 50.47 229 THR A CA 1
ATOM 1846 C C . THR A 1 229 ? -42.884 12.218 43.192 1.00 50.47 229 THR A C 1
ATOM 1848 O O . THR A 1 229 ? -41.797 11.725 42.892 1.00 50.47 229 THR A O 1
ATOM 1851 N N . GLY A 1 230 ? -43.263 13.423 42.758 1.00 47.56 230 GLY A N 1
ATOM 1852 C CA . GLY A 1 230 ? -42.349 14.315 42.043 1.00 47.56 230 GLY A CA 1
ATOM 1853 C C . GLY A 1 230 ? -41.038 14.511 42.816 1.00 47.56 230 GLY A C 1
ATOM 1854 O O . GLY A 1 230 ? -41.025 14.500 44.049 1.00 47.56 230 GLY A O 1
ATOM 1855 N N . PHE A 1 231 ? -39.927 14.676 42.096 1.00 48.00 231 PHE A N 1
ATOM 1856 C CA . PHE A 1 231 ? -38.631 15.007 42.687 1.00 48.00 231 PHE A CA 1
ATOM 1857 C C . PHE A 1 231 ? -38.750 16.298 43.515 1.00 48.00 231 PHE A C 1
ATOM 1859 O O . PHE A 1 231 ? -38.806 17.398 42.973 1.00 48.00 231 PHE A O 1
ATOM 1866 N N . ILE A 1 232 ? -38.798 16.168 44.843 1.00 41.78 232 ILE A N 1
ATOM 1867 C CA . ILE A 1 232 ? -38.631 17.296 45.759 1.00 41.78 232 ILE A CA 1
ATOM 1868 C C . ILE A 1 232 ? -37.126 17.540 45.871 1.00 41.78 232 ILE A C 1
ATOM 1870 O O . ILE A 1 232 ? -36.413 16.814 46.565 1.00 41.78 232 ILE A O 1
ATOM 1874 N N . GLU A 1 233 ? -36.635 18.556 45.165 1.00 43.09 233 GLU A N 1
ATOM 1875 C CA . GLU A 1 233 ? -35.299 19.104 45.378 1.00 43.09 233 GLU A CA 1
ATOM 1876 C C . GLU A 1 233 ? -35.169 19.624 46.816 1.00 43.09 233 GLU A C 1
ATOM 1878 O O . GLU A 1 233 ? -35.694 20.676 47.182 1.00 43.09 233 GLU A O 1
ATOM 1883 N N . THR A 1 234 ? -34.400 18.928 47.649 1.00 39.41 234 THR A N 1
ATOM 1884 C CA . THR A 1 234 ? -33.783 19.544 48.825 1.00 39.41 234 THR A CA 1
ATOM 1885 C C . THR A 1 234 ? -32.442 20.160 48.445 1.00 39.41 234 THR A C 1
ATOM 1887 O O . THR A 1 234 ? -31.390 19.557 48.650 1.00 39.41 234 THR A O 1
ATOM 1890 N N . ARG A 1 235 ? -32.456 21.417 47.992 1.00 34.72 235 ARG A N 1
ATOM 1891 C CA . ARG A 1 235 ? -31.423 22.381 48.396 1.00 34.72 235 ARG A CA 1
ATOM 1892 C C . ARG A 1 235 ? -31.980 23.801 48.366 1.00 34.72 235 ARG A C 1
ATOM 1894 O O . ARG A 1 235 ? -32.564 24.250 47.392 1.00 34.72 235 ARG A O 1
ATOM 1901 N N . ARG A 1 236 ? -31.831 24.470 49.510 1.00 37.66 236 ARG A N 1
ATOM 1902 C CA . ARG A 1 236 ? -32.293 25.827 49.822 1.00 37.66 236 ARG A CA 1
ATOM 1903 C C . ARG A 1 236 ? -32.142 26.808 48.650 1.00 37.66 236 ARG A C 1
ATOM 1905 O O . ARG A 1 236 ? -31.024 27.139 48.281 1.00 37.66 236 ARG A O 1
ATOM 1912 N N . GLY A 1 237 ? -33.274 27.386 48.249 1.00 37.56 237 GLY A N 1
ATOM 1913 C CA . GLY A 1 237 ? -33.357 28.795 47.868 1.00 37.56 237 GLY A CA 1
ATOM 1914 C C . GLY A 1 237 ? -33.069 29.133 46.410 1.00 37.56 237 GLY A C 1
ATOM 1915 O O . GLY A 1 237 ? -32.112 29.842 46.145 1.00 37.56 237 GLY A O 1
ATOM 1916 N N . THR A 1 238 ? -33.917 28.685 45.487 1.00 30.72 238 THR A N 1
ATOM 1917 C CA . THR A 1 238 ? -34.577 29.481 44.425 1.00 30.72 238 THR A CA 1
ATOM 1918 C C . THR A 1 238 ? -35.303 28.495 43.516 1.00 30.72 238 THR A C 1
ATOM 1920 O O . THR A 1 238 ? -34.694 27.708 42.807 1.00 30.72 238 THR A O 1
ATOM 1923 N N . THR A 1 239 ? -36.629 28.476 43.599 1.00 36.28 239 THR A N 1
ATOM 1924 C CA . THR A 1 239 ? -37.490 27.615 42.788 1.00 36.28 239 THR A CA 1
ATOM 1925 C C . THR A 1 239 ? -37.443 28.047 41.325 1.00 36.28 239 THR A C 1
ATOM 1927 O O . THR A 1 239 ? -38.137 28.987 40.940 1.00 36.28 239 THR A O 1
ATOM 1930 N N . SE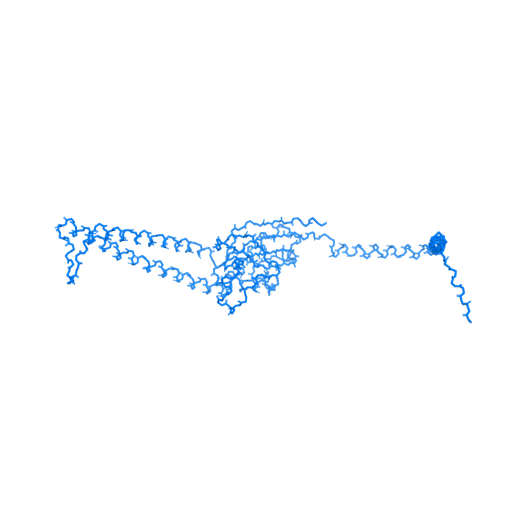R A 1 240 ? -36.679 27.329 40.505 1.00 33.75 240 SER A N 1
ATOM 1931 C CA . SER A 1 240 ? -37.054 27.085 39.114 1.00 33.75 240 SER A CA 1
ATOM 1932 C C . SER A 1 240 ? -37.517 25.640 39.016 1.00 33.75 240 SER A C 1
ATOM 1934 O O . SER A 1 240 ? -36.719 24.712 39.109 1.00 33.75 240 SER A O 1
ATOM 1936 N N . THR A 1 241 ? -38.822 25.453 38.866 1.00 40.25 241 THR A N 1
ATOM 1937 C CA . THR A 1 241 ? -39.449 24.163 38.593 1.00 40.25 241 THR A CA 1
ATOM 1938 C C . THR A 1 241 ? -39.057 23.724 37.179 1.00 40.25 241 THR A C 1
ATOM 1940 O O . THR A 1 241 ? -39.810 23.931 36.233 1.00 40.25 241 THR A O 1
ATOM 1943 N N . TYR A 1 242 ? -37.862 23.161 36.999 1.00 41.66 242 TYR A N 1
ATOM 1944 C CA . TYR A 1 242 ? -37.555 22.398 35.791 1.00 41.66 242 TYR A CA 1
ATOM 1945 C C . TYR A 1 242 ? -38.239 21.040 35.952 1.00 41.66 242 TYR A C 1
ATOM 1947 O O . TYR A 1 242 ? -37.842 20.213 36.768 1.00 41.66 242 TYR A O 1
ATOM 1955 N N . GLY A 1 243 ? -39.369 20.873 35.266 1.00 47.78 243 GLY A N 1
ATOM 1956 C CA . GLY A 1 243 ? -40.265 19.733 35.438 1.00 47.78 243 GLY A CA 1
ATOM 1957 C C . GLY A 1 243 ? -39.595 18.389 35.140 1.00 47.78 243 GLY A C 1
ATOM 1958 O O . GLY A 1 243 ? -38.678 18.307 34.325 1.00 47.78 243 GLY A O 1
ATOM 1959 N N . SER A 1 244 ? -40.109 17.327 35.765 1.00 51.88 244 SER A N 1
ATOM 1960 C CA . SER A 1 244 ? -39.753 15.915 35.526 1.00 51.88 244 SER A CA 1
ATOM 1961 C C . SER A 1 244 ? -39.572 15.572 34.035 1.00 51.88 244 SER A C 1
ATOM 1963 O O . SER A 1 244 ? -38.615 14.897 33.654 1.00 51.88 244 SER A O 1
ATOM 1965 N N . GLY A 1 245 ? -40.412 16.156 33.168 1.00 54.97 245 GLY A N 1
ATOM 1966 C CA . GLY A 1 245 ? -40.330 16.007 31.713 1.00 54.97 245 GLY A CA 1
ATOM 1967 C C . GLY A 1 245 ? -39.011 16.481 31.088 1.00 54.97 245 GLY A C 1
ATOM 1968 O O . GLY A 1 245 ? -38.517 15.829 30.176 1.00 54.97 245 GLY A O 1
ATOM 1969 N N . THR A 1 246 ? -38.389 17.548 31.598 1.00 61.78 246 THR A N 1
ATOM 1970 C CA . THR A 1 246 ? -37.076 18.024 31.116 1.00 61.78 246 THR A CA 1
ATOM 1971 C C . THR A 1 246 ? -35.951 17.046 31.465 1.00 61.78 246 THR A C 1
ATOM 1973 O O . THR A 1 246 ? -35.064 16.822 30.650 1.00 61.78 246 THR A O 1
ATOM 1976 N N . PHE A 1 247 ? -36.000 16.405 32.640 1.00 66.44 247 PHE A N 1
ATOM 1977 C CA . PHE A 1 247 ? -34.993 15.420 33.055 1.00 66.44 247 PHE A CA 1
ATOM 1978 C C . PHE A 1 247 ? -35.095 14.119 32.244 1.00 66.44 247 PHE A C 1
ATOM 1980 O O . PHE A 1 247 ? -34.087 13.614 31.755 1.00 66.44 247 PHE A O 1
ATOM 1987 N N . ILE A 1 248 ? -36.311 13.610 32.022 1.00 69.75 248 ILE A N 1
ATOM 1988 C CA . ILE A 1 248 ? -36.536 12.425 31.176 1.00 69.75 248 ILE A CA 1
ATOM 1989 C C . ILE A 1 248 ? -36.153 12.707 29.716 1.00 69.75 248 ILE A C 1
ATOM 1991 O O . ILE A 1 248 ? -35.576 11.838 29.062 1.00 69.75 248 ILE A O 1
ATOM 1995 N N . GLN A 1 249 ? -36.417 13.919 29.211 1.00 69.12 249 GLN A N 1
ATOM 1996 C CA . GLN A 1 249 ? -35.982 14.335 27.874 1.00 69.12 249 GLN A CA 1
ATOM 1997 C C . GLN A 1 249 ? -34.453 14.349 27.744 1.00 69.12 249 GLN A C 1
ATOM 1999 O O . GLN A 1 249 ? -33.940 13.791 26.775 1.00 69.12 249 GLN A O 1
ATOM 2004 N N . VAL A 1 250 ? -33.723 14.895 28.724 1.00 73.81 250 VAL A N 1
ATOM 2005 C CA . VAL A 1 250 ? -32.247 14.877 28.728 1.00 73.81 250 VAL A CA 1
ATOM 2006 C C . VAL A 1 250 ? -31.714 13.442 28.743 1.00 73.81 250 VAL A C 1
ATOM 2008 O O . VAL A 1 250 ? -30.916 13.089 27.880 1.00 73.81 250 VAL A O 1
ATOM 2011 N N . LEU A 1 251 ? -32.234 12.575 29.623 1.00 75.50 251 LEU A N 1
ATOM 2012 C CA . LEU A 1 251 ? -31.829 11.162 29.659 1.00 75.50 251 LEU A CA 1
ATOM 2013 C C . LEU A 1 251 ? -32.121 10.437 28.337 1.00 75.50 251 LEU A C 1
ATOM 2015 O O . LEU A 1 251 ? -31.336 9.596 27.906 1.00 75.50 251 LEU A O 1
ATOM 2019 N N . SER A 1 252 ? -33.232 10.762 27.668 1.00 75.69 252 SER A N 1
ATOM 2020 C CA . SER A 1 252 ? -33.556 10.184 26.361 1.00 75.69 252 SER A CA 1
ATOM 2021 C C . SER A 1 252 ? -32.600 10.643 25.254 1.00 75.69 252 SER A C 1
ATOM 2023 O O . SER A 1 252 ? -32.248 9.846 24.383 1.00 75.69 252 SER A O 1
ATOM 2025 N N . TRP A 1 253 ? -32.145 11.899 25.306 1.00 76.81 253 TRP A N 1
ATOM 2026 C CA . TRP A 1 253 ? -31.168 12.442 24.366 1.00 76.81 253 TRP A CA 1
ATOM 2027 C C . TRP A 1 253 ? -29.794 11.798 24.563 1.00 76.81 253 TRP A C 1
ATOM 2029 O O . TRP A 1 253 ? -29.227 11.281 23.601 1.00 76.81 253 TRP A O 1
ATOM 2039 N N . ASP A 1 254 ? -29.326 11.708 25.811 1.00 81.19 254 ASP A N 1
ATOM 2040 C CA . ASP A 1 254 ? -28.070 11.033 26.154 1.00 81.19 254 ASP A CA 1
ATOM 2041 C C . ASP A 1 254 ? -28.100 9.554 25.745 1.00 81.19 254 ASP A C 1
ATOM 2043 O O . ASP A 1 254 ? -27.146 9.036 25.166 1.00 81.19 254 ASP A O 1
ATOM 2047 N N . LYS A 1 255 ? -29.233 8.875 25.959 1.00 83.81 255 LYS A N 1
ATOM 2048 C CA . LYS A 1 255 ? -29.442 7.483 25.544 1.00 83.81 255 LYS A CA 1
ATOM 2049 C C . LYS A 1 255 ? -29.344 7.301 24.027 1.00 83.81 255 LYS A C 1
ATOM 2051 O O . LYS A 1 255 ? -28.773 6.311 23.570 1.00 83.81 255 LYS A O 1
ATOM 2056 N N . ASN A 1 256 ? -29.904 8.222 23.243 1.00 84.88 256 ASN A N 1
ATOM 2057 C CA . ASN A 1 256 ? -29.813 8.173 21.782 1.00 84.88 256 ASN A CA 1
ATOM 2058 C C . ASN A 1 256 ? -28.384 8.443 21.300 1.00 84.88 256 ASN A C 1
ATOM 2060 O O . ASN A 1 256 ? -27.893 7.699 20.456 1.00 84.88 256 ASN A O 1
ATOM 2064 N N . ARG A 1 257 ? -27.696 9.421 21.897 1.00 86.06 257 ARG A N 1
ATOM 2065 C CA . ARG A 1 257 ? -26.290 9.715 21.594 1.00 86.06 257 ARG A CA 1
ATOM 2066 C C . ARG A 1 257 ? -25.375 8.529 21.905 1.00 86.06 257 ARG A C 1
ATOM 2068 O O . ARG A 1 257 ? -24.525 8.180 21.097 1.00 86.06 257 ARG A O 1
ATOM 2075 N N . LEU A 1 258 ? -25.576 7.860 23.042 1.00 86.44 258 LEU A N 1
ATOM 2076 C CA . LEU A 1 258 ? -24.815 6.653 23.378 1.00 86.44 258 LEU A CA 1
ATOM 2077 C C . LEU A 1 258 ? -25.058 5.516 22.380 1.00 86.44 258 LEU A C 1
ATOM 2079 O O . LEU A 1 258 ? -24.113 4.817 22.032 1.00 86.44 258 LEU A O 1
ATOM 2083 N N . LYS A 1 259 ? -26.293 5.329 21.892 1.00 87.62 259 LYS A N 1
ATOM 2084 C CA . LYS A 1 259 ? -26.577 4.326 20.849 1.00 87.62 259 LYS A CA 1
ATOM 2085 C C . LYS A 1 259 ? -25.838 4.618 19.552 1.00 87.62 259 LYS A C 1
ATOM 2087 O O . LYS A 1 259 ? -25.322 3.686 18.949 1.00 87.62 259 LYS A O 1
ATOM 2092 N N . GLU A 1 260 ? -25.815 5.879 19.135 1.00 89.31 260 GLU A N 1
ATOM 2093 C CA . GLU A 1 260 ? -25.092 6.319 17.941 1.00 89.31 260 GLU A CA 1
ATOM 2094 C C . GLU A 1 260 ? -23.594 6.030 18.084 1.00 89.31 260 GLU A C 1
ATOM 2096 O O . GLU A 1 260 ? -23.029 5.321 17.259 1.00 89.31 260 GLU A O 1
ATOM 2101 N N . MET A 1 261 ? -22.991 6.419 19.211 1.00 88.12 261 MET A N 1
ATOM 2102 C CA . MET A 1 261 ? -21.581 6.128 19.490 1.00 88.12 261 MET A CA 1
ATOM 2103 C C . MET A 1 261 ? -21.283 4.620 19.541 1.00 88.12 261 MET A C 1
ATOM 2105 O O . MET A 1 261 ? -20.264 4.179 19.015 1.00 88.12 261 MET A O 1
ATOM 2109 N N . ILE A 1 262 ? -22.149 3.808 20.163 1.00 89.00 262 ILE A N 1
ATOM 2110 C CA . ILE A 1 262 ? -21.995 2.341 20.182 1.00 89.00 262 ILE A CA 1
ATOM 2111 C C . ILE A 1 262 ? -22.041 1.789 18.757 1.00 89.00 262 ILE A C 1
ATOM 2113 O O . ILE A 1 262 ? -21.207 0.961 18.399 1.00 89.00 262 ILE A O 1
ATOM 2117 N N . TYR A 1 263 ? -22.988 2.254 17.943 1.00 90.25 263 TYR A N 1
ATOM 2118 C CA . TYR A 1 263 ? -23.129 1.832 16.555 1.00 90.25 263 TYR A CA 1
ATOM 2119 C C . TYR A 1 263 ? -21.883 2.173 15.722 1.00 90.25 263 TYR A C 1
ATOM 2121 O O . TYR A 1 263 ? -21.377 1.310 15.010 1.00 90.25 263 TYR A O 1
ATOM 2129 N N . GLU A 1 264 ? -21.322 3.376 15.864 1.00 88.00 264 GLU A N 1
ATOM 2130 C CA . GLU A 1 264 ? -20.073 3.774 15.194 1.00 88.00 264 GLU A CA 1
ATOM 2131 C C . GLU A 1 264 ? -18.884 2.877 15.578 1.00 88.00 264 GLU A C 1
ATOM 2133 O O . GLU A 1 264 ? -18.107 2.441 14.722 1.00 88.00 264 GLU A O 1
ATOM 2138 N N . HIS A 1 265 ? -18.752 2.540 16.865 1.00 88.50 265 HIS A N 1
ATOM 2139 C CA . HIS A 1 265 ? -17.692 1.639 17.317 1.00 88.50 265 HIS A CA 1
ATOM 2140 C C . HIS A 1 265 ? -17.931 0.196 16.850 1.00 88.50 265 HIS A C 1
ATOM 2142 O O . HIS A 1 265 ? -16.974 -0.505 16.532 1.00 88.50 265 HIS A O 1
ATOM 2148 N N . GLN A 1 266 ? -19.187 -0.253 16.754 1.00 89.81 266 GLN A N 1
ATOM 2149 C CA . GLN A 1 266 ? -19.535 -1.557 16.180 1.00 89.81 266 GLN A CA 1
ATOM 2150 C C . GLN A 1 266 ? -19.214 -1.630 14.684 1.00 89.81 266 GLN A C 1
ATOM 2152 O O . GLN A 1 266 ? -18.695 -2.649 14.233 1.00 89.81 266 GLN A O 1
ATOM 2157 N N . LEU A 1 267 ? -19.463 -0.557 13.927 1.00 87.00 267 LEU A N 1
ATOM 2158 C CA . LEU A 1 267 ? -19.022 -0.452 12.535 1.00 87.00 267 LEU A CA 1
ATOM 2159 C C . LEU A 1 267 ? -17.501 -0.573 12.446 1.00 87.00 267 LEU A C 1
ATOM 2161 O O . LEU A 1 267 ? -17.013 -1.454 11.749 1.00 87.00 267 LEU A O 1
ATOM 2165 N N . THR A 1 268 ? -16.771 0.206 13.248 1.00 84.69 268 THR A N 1
ATOM 2166 C CA . THR A 1 268 ? -15.301 0.130 13.332 1.00 84.69 268 THR A CA 1
ATOM 2167 C C . THR A 1 268 ? -14.811 -1.276 13.708 1.00 84.69 268 THR A C 1
ATOM 2169 O O . THR A 1 268 ? -13.767 -1.723 13.243 1.00 84.69 268 THR A O 1
ATOM 2172 N N . MET A 1 269 ? -15.553 -2.003 14.544 1.00 87.19 269 MET A N 1
ATOM 2173 C CA . MET A 1 269 ? -15.215 -3.372 14.933 1.00 87.19 269 MET A CA 1
ATOM 2174 C C . MET A 1 269 ? -15.450 -4.387 13.806 1.00 87.19 269 MET A C 1
ATOM 2176 O O . MET A 1 269 ? -14.677 -5.336 13.676 1.00 87.19 269 MET A O 1
ATOM 2180 N N . ASN A 1 270 ? -16.495 -4.208 12.992 1.00 86.81 270 ASN A N 1
ATOM 2181 C CA . ASN A 1 270 ? -16.737 -5.043 11.809 1.00 86.81 270 ASN A CA 1
ATOM 2182 C C . ASN A 1 270 ? -15.599 -4.894 10.800 1.00 86.81 270 ASN A C 1
ATOM 2184 O O . ASN A 1 270 ? -15.026 -5.884 10.362 1.00 86.81 270 ASN A O 1
ATOM 2188 N N . ASP A 1 271 ? -15.236 -3.648 10.550 1.00 82.69 271 ASP A N 1
ATOM 2189 C CA . ASP A 1 271 ? -14.075 -3.185 9.807 1.00 82.69 271 ASP A CA 1
ATOM 2190 C C . ASP A 1 271 ? -12.769 -3.844 10.297 1.00 82.69 271 ASP A C 1
ATOM 2192 O O . ASP A 1 271 ? -12.058 -4.516 9.549 1.00 82.69 271 ASP A O 1
ATOM 2196 N N . LEU A 1 272 ? -12.500 -3.787 11.606 1.00 85.00 272 LEU A N 1
ATOM 2197 C CA . LEU A 1 272 ? -11.349 -4.457 12.219 1.00 85.00 272 LEU A CA 1
ATOM 2198 C C . LEU A 1 272 ? -11.381 -5.986 12.072 1.00 85.00 272 LEU A C 1
ATOM 2200 O O . LEU A 1 272 ? -10.338 -6.619 12.213 1.00 85.00 272 LEU A O 1
ATOM 2204 N N . ASN A 1 273 ? -12.524 -6.621 11.808 1.00 85.75 273 ASN A N 1
ATOM 2205 C CA . ASN A 1 273 ? -12.560 -8.065 11.570 1.00 85.75 273 ASN A CA 1
ATOM 2206 C C . ASN A 1 273 ? -12.077 -8.457 10.162 1.00 85.75 273 ASN A C 1
ATOM 2208 O O . ASN A 1 273 ? -11.812 -9.641 9.955 1.00 85.75 273 ASN A O 1
ATOM 2212 N N . GLU A 1 274 ? -11.905 -7.506 9.236 1.00 84.38 274 GLU A N 1
ATOM 2213 C CA . GLU A 1 274 ? -11.308 -7.760 7.913 1.00 84.38 274 GLU A CA 1
ATOM 2214 C C . GLU A 1 274 ? -9.783 -7.971 7.983 1.00 84.38 274 GLU A C 1
ATOM 2216 O O . GLU A 1 274 ? -9.207 -8.614 7.107 1.00 84.38 274 GLU A O 1
ATOM 2221 N N . GLY A 1 275 ? -9.136 -7.503 9.057 1.00 85.44 275 GLY A N 1
ATOM 2222 C CA . GLY A 1 275 ? -7.707 -7.682 9.328 1.00 85.44 275 GLY A CA 1
ATOM 2223 C C . GLY A 1 275 ? -6.939 -6.360 9.480 1.00 85.44 275 GLY A C 1
ATOM 2224 O O . GLY A 1 275 ? -7.530 -5.285 9.390 1.00 85.44 275 GLY A O 1
ATOM 2225 N N . PRO A 1 276 ? -5.617 -6.413 9.737 1.00 85.62 276 PRO A N 1
ATOM 2226 C CA . PRO A 1 276 ? -4.773 -5.219 9.874 1.00 85.62 276 PRO A CA 1
ATOM 2227 C C . PRO A 1 276 ? -4.749 -4.338 8.618 1.00 85.62 276 PRO A C 1
ATOM 2229 O O . PRO A 1 276 ? -4.718 -3.106 8.714 1.00 85.62 276 PRO A O 1
ATOM 2232 N N . ILE A 1 277 ? -4.725 -4.997 7.459 1.00 89.75 277 ILE A N 1
ATOM 2233 C CA . ILE A 1 277 ? -4.662 -4.436 6.117 1.00 89.75 277 ILE A CA 1
ATOM 2234 C C . ILE A 1 277 ? -5.719 -5.123 5.260 1.00 89.75 277 ILE A C 1
ATOM 2236 O O . ILE A 1 277 ? -5.807 -6.352 5.230 1.00 89.75 277 ILE A O 1
ATOM 2240 N N . PHE A 1 278 ? -6.482 -4.334 4.514 1.00 87.38 278 PHE A N 1
ATOM 2241 C CA . PHE A 1 278 ? -7.488 -4.841 3.589 1.00 87.38 278 PHE A CA 1
ATOM 2242 C C . PHE A 1 278 ? -7.633 -3.900 2.389 1.00 87.38 278 PHE A C 1
ATOM 2244 O O . PHE A 1 278 ? -7.253 -2.727 2.429 1.00 87.38 278 PHE A O 1
ATOM 2251 N N . CYS A 1 279 ? -8.152 -4.429 1.284 1.00 85.44 279 CYS A N 1
ATOM 2252 C CA . CYS A 1 279 ? -8.273 -3.700 0.026 1.00 85.44 279 CYS A CA 1
ATOM 2253 C C . CYS A 1 279 ? -9.626 -3.989 -0.626 1.00 85.44 279 CYS A C 1
ATOM 2255 O O . CYS A 1 279 ? -9.794 -5.000 -1.309 1.00 85.44 279 CYS A O 1
ATOM 2257 N N . ASN A 1 280 ? -10.556 -3.044 -0.494 1.00 77.00 280 ASN A N 1
ATOM 2258 C CA . ASN A 1 280 ? -11.897 -3.149 -1.081 1.00 77.00 280 ASN A CA 1
ATOM 2259 C C . ASN A 1 280 ? -12.020 -2.387 -2.411 1.00 77.00 280 ASN A C 1
ATOM 2261 O O . ASN A 1 280 ? -13.058 -2.430 -3.070 1.00 77.00 280 ASN A O 1
ATOM 2265 N N . THR A 1 281 ? -10.948 -1.714 -2.842 1.00 82.69 281 THR A N 1
ATOM 2266 C CA . THR A 1 281 ? -10.943 -0.955 -4.093 1.00 82.69 281 THR A CA 1
ATOM 2267 C C . THR A 1 281 ? -10.631 -1.842 -5.304 1.00 82.69 281 THR A C 1
ATOM 2269 O O . THR A 1 281 ? -9.786 -2.746 -5.224 1.00 82.69 281 THR A O 1
ATOM 2272 N N . PRO A 1 282 ? -11.320 -1.630 -6.444 1.00 85.75 282 PRO A N 1
ATOM 2273 C CA . PRO A 1 282 ? -10.974 -2.300 -7.689 1.00 85.75 282 PRO A CA 1
ATOM 2274 C C . PRO A 1 282 ? -9.609 -1.812 -8.181 1.00 85.75 282 PRO A C 1
ATOM 2276 O O . PRO A 1 282 ? -9.227 -0.666 -7.953 1.00 85.75 282 PRO A O 1
ATOM 2279 N N . ILE A 1 283 ? -8.895 -2.680 -8.896 1.00 89.06 283 ILE A N 1
ATOM 2280 C CA . ILE A 1 283 ? -7.637 -2.299 -9.540 1.00 89.06 283 ILE A CA 1
ATOM 2281 C C . ILE A 1 283 ? -7.961 -1.351 -10.695 1.00 89.06 283 ILE A C 1
ATOM 2283 O O . ILE A 1 283 ? -8.688 -1.717 -11.622 1.00 89.06 283 ILE A O 1
ATOM 2287 N N . SER A 1 284 ? -7.424 -0.136 -10.638 1.00 88.94 284 SER A N 1
ATOM 2288 C CA . SER A 1 284 ? -7.445 0.806 -11.747 1.00 88.94 284 SER A CA 1
ATOM 2289 C C . SER A 1 284 ? -6.281 0.493 -12.683 1.00 88.94 284 SER A C 1
ATOM 2291 O O . SER A 1 284 ? -5.140 0.350 -12.255 1.00 88.94 284 SER A O 1
ATOM 2293 N N . TYR A 1 285 ? -6.563 0.372 -13.976 1.00 87.50 285 TYR A N 1
ATOM 2294 C CA . TYR A 1 285 ? -5.525 0.229 -14.991 1.00 87.50 285 TYR A CA 1
ATOM 2295 C C . TYR A 1 285 ? -5.424 1.545 -15.746 1.00 87.50 285 TYR A C 1
ATOM 2297 O O . TYR A 1 285 ? -6.423 2.011 -16.296 1.00 87.50 285 TYR A O 1
ATOM 2305 N N . SER A 1 286 ? -4.236 2.141 -15.790 1.00 80.94 286 SER A N 1
ATOM 2306 C CA . SER A 1 286 ? -3.976 3.230 -16.728 1.00 80.94 286 SER A CA 1
ATOM 2307 C C . SER A 1 286 ? -3.207 2.670 -17.912 1.00 80.94 286 SER A C 1
ATOM 2309 O O . SER A 1 286 ? -2.090 2.171 -17.753 1.00 80.94 286 SER A O 1
ATOM 2311 N N . GLU A 1 287 ? -3.794 2.752 -19.102 1.00 62.53 287 GLU A N 1
ATOM 2312 C CA . GLU A 1 287 ? -3.039 2.538 -20.329 1.00 62.53 287 GLU A CA 1
ATOM 2313 C C . GLU A 1 287 ? -2.036 3.687 -20.450 1.00 62.53 287 GLU A C 1
ATOM 2315 O O . GLU A 1 287 ? -2.423 4.855 -20.499 1.00 62.53 287 GLU A O 1
ATOM 2320 N N . ASP A 1 288 ? -0.741 3.367 -20.439 1.00 52.19 288 ASP A N 1
ATOM 2321 C CA . ASP A 1 288 ? 0.310 4.343 -20.721 1.00 52.19 288 ASP A CA 1
ATOM 2322 C C . ASP A 1 288 ? 0.189 4.697 -22.216 1.00 52.19 288 ASP A C 1
ATOM 2324 O O . ASP A 1 288 ? 0.838 4.110 -23.078 1.00 52.19 288 ASP A O 1
ATOM 2328 N N . THR A 1 289 ? -0.713 5.625 -22.551 1.00 41.53 289 THR A N 1
ATOM 2329 C CA . THR A 1 289 ? -0.764 6.259 -23.870 1.00 41.53 289 THR A CA 1
ATOM 2330 C C . THR A 1 289 ? 0.413 7.226 -23.956 1.00 41.53 289 THR A C 1
ATOM 2332 O O . THR A 1 289 ? 0.261 8.430 -23.738 1.00 41.53 289 THR A O 1
ATOM 2335 N N . ARG A 1 290 ? 1.610 6.690 -24.187 1.00 41.31 290 ARG A N 1
ATOM 2336 C CA . ARG A 1 290 ? 2.771 7.462 -24.632 1.00 41.31 290 ARG A CA 1
ATOM 2337 C C . ARG A 1 290 ? 3.020 7.225 -26.109 1.00 41.31 290 ARG A C 1
ATOM 2339 O O . ARG A 1 290 ? 3.021 6.046 -26.519 1.00 41.31 290 ARG A O 1
#

Mean predicted aligned error: 14.87 Å

Nearest PDB structures (foldseek):
  3na7-assembly1_A  TM=6.866E-01  e=7.192E+00  Helicobacter pylori NCTC 11638
  5sxi-assembly1_B  TM=4.292E-01  e=2.952E+00  Homo sapiens

Solvent-accessible surface area (backbone atoms only — not comparable to full-atom values): 16432 Å² total; per-residue (Å²): 137,82,82,80,78,75,80,72,49,74,68,57,52,49,52,53,52,48,55,50,52,52,52,54,51,52,52,52,51,52,52,50,53,49,51,52,50,51,50,61,76,39,46,67,60,53,51,50,52,50,51,50,52,50,51,52,50,52,51,47,37,71,75,66,51,83,50,70,53,33,33,38,32,37,45,39,40,38,64,42,90,46,44,62,62,62,40,51,51,47,70,69,55,51,69,67,60,49,28,64,75,52,65,53,49,72,68,56,52,70,27,52,74,47,65,47,62,32,49,22,31,21,73,78,78,75,83,54,83,78,43,73,39,87,77,60,81,58,64,75,69,92,81,46,86,72,46,75,82,69,48,69,58,36,60,35,46,40,38,32,35,38,42,31,34,16,51,45,65,87,45,49,67,57,54,52,50,35,51,41,53,51,53,46,67,32,67,68,44,45,52,43,31,51,53,49,52,54,51,46,50,51,50,41,54,49,48,53,51,51,43,52,53,52,51,51,52,47,53,54,51,51,55,31,53,76,68,70,53,64,88,77,81,91,68,91,85,76,93,71,87,77,50,72,66,59,57,53,48,51,52,52,51,54,48,51,51,46,52,52,54,42,49,56,43,50,51,53,49,57,55,55,70,69,44,37,37,46,66,90,54,72,77,43,72,51,81,75,87,121